Protein AF-A0A352IZ27-F1 (afdb_monomer_lite)

Organism: NCBI:txid1033846

InterPro domains:
  IPR001638 Solute-binding protein family 3/N-terminal domain of MltF [PF00497] (136-230)

Radius of gyration: 25.72 Å; chains: 1; bounding box: 55×50×76 Å

pLDDT: mean 82.54, std 14.77, range [37.09, 97.81]

Secondary structure (DSSP, 8-state):
--TT-TTSSTT----S-------SSHHHHHHHHHTTS-S-----HHHHHHHHHHTT--S--------SS---------TT-HHHHHHHHHHHHHS-HHHHHHHHHHH--S--S-SS-SS----HHHHHHHHH-TT-EEEEESEETTTEEEETTEEESHHHHHHHHHHHHHT---EEEEESSHHHHHHHHHHTS-SB-TT----HHHHTT-----------------TTSPP--SGGGGTT--

Foldseek 3Di:
DCPDDPPPPPQDDDDPDDDDDDDDDLVVQLVCCVVVVDVDDDDDPLVNQLVCVVVVPPDDDDDDDSPPDDDDPDDDDDPVCVVVVVVVVVVVVPQDPVNVVVVVCVSRVDPDPDPPDPAPCDDPVRLVVLVVCQEAEEEFEQPDPQQWHDDPNDTHHDQVVVVVVVCVRSVGDYHYYYAHHPVRNLVCCQVVVHVDYSPDDDDPVVVVRDDDDPDPDDDDDDDDDDPPDDDDPDPVVCPPPD

Structure (mmCIF, N/CA/C/O backbone):
data_AF-A0A352IZ27-F1
#
_entry.id   AF-A0A352IZ27-F1
#
loop_
_atom_site.group_PDB
_atom_site.id
_atom_site.type_symbol
_atom_site.label_atom_id
_atom_site.label_alt_id
_atom_site.label_comp_id
_atom_site.label_asym_id
_atom_site.label_entity_id
_atom_site.label_seq_id
_atom_site.pdbx_PDB_ins_code
_atom_site.Cartn_x
_atom_site.Cartn_y
_atom_site.Cartn_z
_atom_site.occupancy
_atom_site.B_iso_or_equiv
_atom_site.auth_seq_id
_atom_site.auth_comp_id
_atom_site.auth_asym_id
_atom_site.auth_atom_id
_atom_site.pdbx_PDB_model_num
ATOM 1 N N . VAL A 1 1 ? -22.611 6.119 27.632 1.00 44.97 1 VAL A N 1
ATOM 2 C CA . VAL A 1 1 ? -22.987 4.830 28.255 1.00 44.97 1 VAL A CA 1
ATOM 3 C C . VAL A 1 1 ? -24.184 4.330 27.486 1.00 44.97 1 VAL A C 1
ATOM 5 O O . VAL A 1 1 ? -25.286 4.817 27.701 1.00 44.97 1 VAL A O 1
ATOM 8 N N . ILE A 1 2 ? -23.967 3.424 26.537 1.00 37.12 2 ILE A N 1
ATOM 9 C CA . ILE A 1 2 ? -25.087 2.709 25.927 1.00 37.12 2 ILE A CA 1
ATOM 10 C C . ILE A 1 2 ? -25.453 1.626 26.937 1.00 37.12 2 ILE A C 1
ATOM 12 O O . ILE A 1 2 ? -24.653 0.726 27.189 1.00 37.12 2 ILE A O 1
ATOM 16 N N . ALA A 1 3 ? -26.594 1.775 27.604 1.00 37.09 3 ALA A N 1
ATOM 17 C CA . ALA A 1 3 ? -27.032 0.828 28.619 1.00 37.09 3 ALA A CA 1
ATOM 18 C C . ALA A 1 3 ? -27.187 -0.575 27.999 1.00 37.09 3 ALA A C 1
ATOM 20 O O . ALA A 1 3 ? -27.990 -0.752 27.085 1.00 37.09 3 ALA A O 1
ATOM 21 N N . GLY A 1 4 ? -26.432 -1.559 28.505 1.00 46.69 4 GLY A N 1
ATOM 22 C CA . GLY A 1 4 ? -26.637 -2.982 28.198 1.00 46.69 4 GLY A CA 1
ATOM 23 C C . GLY A 1 4 ? -25.529 -3.716 27.435 1.00 46.69 4 GLY A C 1
ATOM 24 O O . GLY A 1 4 ? -25.754 -4.868 27.075 1.00 46.69 4 GLY A O 1
ATOM 25 N N . ASP A 1 5 ? -24.358 -3.120 27.197 1.00 49.34 5 ASP A N 1
ATOM 26 C CA . ASP A 1 5 ? -23.230 -3.833 26.575 1.00 49.34 5 ASP A CA 1
ATOM 27 C C . ASP A 1 5 ? -22.305 -4.465 27.644 1.00 49.34 5 ASP A C 1
ATOM 29 O O . ASP A 1 5 ? -21.629 -3.737 28.379 1.00 49.34 5 ASP A O 1
ATOM 33 N N . PRO A 1 6 ? -22.261 -5.809 27.760 1.00 46.53 6 PRO A N 1
ATOM 34 C CA . PRO A 1 6 ? -21.461 -6.514 28.763 1.00 46.53 6 PRO A CA 1
ATOM 35 C C . PRO A 1 6 ? -19.943 -6.423 28.530 1.00 46.53 6 PRO A C 1
ATOM 37 O O . PRO A 1 6 ? -19.178 -6.804 29.414 1.00 46.53 6 PRO A O 1
ATOM 40 N N . ASN A 1 7 ? -19.493 -5.903 27.383 1.00 52.50 7 ASN A N 1
ATOM 41 C CA . ASN A 1 7 ? -18.076 -5.802 27.025 1.00 52.50 7 ASN A CA 1
ATOM 42 C C . ASN A 1 7 ? -17.475 -4.404 27.264 1.00 52.50 7 ASN A C 1
ATOM 44 O O . ASN A 1 7 ? -16.340 -4.155 26.870 1.00 52.50 7 ASN A O 1
ATOM 48 N N . GLN A 1 8 ? -18.193 -3.485 27.921 1.00 52.06 8 GLN A N 1
ATOM 49 C CA . GLN A 1 8 ? -17.749 -2.086 28.066 1.00 52.06 8 GLN A CA 1
ATOM 50 C C . GLN A 1 8 ? -16.525 -1.871 28.970 1.00 52.06 8 GLN A C 1
ATOM 52 O O . GLN A 1 8 ? -15.913 -0.807 28.919 1.00 52.06 8 GLN A O 1
ATOM 57 N N . TYR A 1 9 ? -16.167 -2.852 29.797 1.00 51.97 9 TYR A N 1
ATOM 58 C CA . TYR A 1 9 ? -15.190 -2.689 30.879 1.00 51.97 9 TYR A CA 1
ATOM 59 C C . TYR A 1 9 ? -14.017 -3.694 30.939 1.00 51.97 9 TYR A C 1
ATOM 61 O O . TYR A 1 9 ? -13.060 -3.381 31.642 1.00 51.97 9 TYR A O 1
ATOM 69 N N . PRO A 1 10 ? -13.990 -4.855 30.242 1.00 46.66 10 PRO A N 1
ATOM 70 C CA . PRO A 1 10 ? -12.850 -5.779 30.336 1.00 46.66 10 PRO A CA 1
ATOM 71 C C . PRO A 1 10 ? -11.574 -5.359 29.583 1.00 46.66 10 PRO A C 1
ATOM 73 O O . PRO A 1 10 ? -10.585 -6.080 29.662 1.00 46.66 10 PRO A O 1
ATOM 76 N N . MET A 1 11 ? -11.589 -4.267 28.809 1.00 44.50 11 MET A N 1
ATOM 77 C CA . MET A 1 11 ? -10.571 -4.002 27.774 1.00 44.50 11 MET A CA 1
ATOM 78 C C . MET A 1 11 ? -9.732 -2.734 27.968 1.00 44.50 11 MET A C 1
ATOM 80 O O . MET A 1 11 ? -9.006 -2.348 27.054 1.00 44.50 11 MET A O 1
ATOM 84 N N . LEU A 1 12 ? -9.820 -2.069 29.119 1.00 50.34 12 LEU A N 1
ATOM 85 C CA . LEU A 1 12 ? -9.034 -0.864 29.377 1.00 50.34 12 LEU A CA 1
ATOM 86 C C . LEU A 1 12 ? -7.876 -1.186 30.321 1.00 50.34 12 LEU A C 1
ATOM 88 O O . LEU A 1 12 ? -8.093 -1.709 31.415 1.00 50.34 12 LEU A O 1
ATOM 92 N N . ASP A 1 13 ? -6.658 -0.845 29.899 1.00 49.59 13 ASP A N 1
ATOM 93 C CA . ASP A 1 13 ? -5.528 -0.713 30.817 1.00 49.59 13 ASP A CA 1
ATOM 94 C C . ASP A 1 13 ? -5.918 0.255 31.952 1.00 49.59 13 ASP A C 1
ATOM 96 O O . ASP A 1 13 ? -6.654 1.220 31.711 1.00 49.59 13 ASP A O 1
ATOM 100 N N . PRO A 1 14 ? -5.475 0.019 33.199 1.00 54.22 14 PRO A N 1
ATOM 101 C CA . PRO A 1 14 ? -5.833 0.873 34.323 1.00 54.22 14 PRO A CA 1
ATOM 102 C C . PRO A 1 14 ? -5.281 2.287 34.112 1.00 54.22 14 PRO A C 1
ATOM 104 O O . PRO A 1 14 ? -4.079 2.527 34.205 1.00 54.22 14 PRO A O 1
ATOM 107 N N . VAL A 1 15 ? -6.181 3.226 33.831 1.00 62.09 15 VAL A N 1
ATOM 108 C CA . VAL A 1 15 ? -5.907 4.668 33.841 1.00 62.09 15 VAL A CA 1
ATOM 109 C C . VAL A 1 15 ? -5.915 5.143 35.296 1.00 62.09 15 VAL A C 1
ATOM 111 O O . VAL A 1 15 ? -6.762 4.692 36.068 1.00 62.09 15 VAL A O 1
ATOM 114 N N . GLU A 1 16 ? -4.992 6.034 35.682 1.00 63.97 16 GLU A N 1
ATOM 115 C CA . GLU A 1 16 ? -4.851 6.497 37.078 1.00 63.97 16 GLU A CA 1
ATOM 116 C C . GLU A 1 16 ? -6.156 7.084 37.646 1.00 63.97 16 GLU A C 1
ATOM 118 O O . GLU A 1 16 ? -6.473 6.857 38.813 1.00 63.97 16 GLU A O 1
ATOM 123 N N . GLU A 1 17 ? -6.945 7.773 36.814 1.00 73.81 17 GLU A N 1
ATOM 124 C CA . GLU A 1 17 ? -8.274 8.284 37.151 1.00 73.81 17 GLU A CA 1
ATOM 125 C C . GLU A 1 17 ? -9.095 8.491 35.863 1.00 73.81 17 GLU A C 1
ATOM 127 O O . GLU A 1 17 ? -8.594 9.042 34.883 1.00 73.81 17 GLU A O 1
ATOM 132 N N . PHE A 1 18 ? -10.357 8.044 35.831 1.00 79.88 18 PHE A N 1
ATOM 133 C CA . PHE A 1 18 ? -11.289 8.352 34.739 1.00 79.88 18 PHE A CA 1
ATOM 134 C C . PHE A 1 18 ? -12.698 8.602 35.288 1.00 79.88 18 PHE A C 1
ATOM 136 O O . PHE A 1 18 ? -13.155 7.901 36.190 1.00 79.88 18 PHE A O 1
ATOM 143 N N . THR A 1 19 ? -13.411 9.579 34.717 1.00 84.88 19 THR A N 1
ATOM 144 C CA . THR A 1 19 ? -14.813 9.868 35.062 1.00 84.88 19 THR A CA 1
ATOM 145 C C . THR A 1 19 ? -15.709 9.578 33.855 1.00 84.88 19 THR A C 1
ATOM 147 O O . THR A 1 19 ? -15.650 10.307 32.865 1.00 84.88 19 THR A O 1
ATOM 150 N N . PRO A 1 20 ? -16.536 8.517 33.879 1.00 86.19 20 PRO A N 1
ATOM 151 C CA . PRO A 1 20 ? -17.387 8.182 32.745 1.00 86.19 20 PRO A CA 1
ATOM 152 C C . PRO A 1 20 ? -18.547 9.175 32.604 1.00 86.19 20 PRO A C 1
ATOM 154 O O . PRO A 1 20 ? -19.343 9.345 33.526 1.00 86.19 20 PRO A O 1
ATOM 157 N N . VAL A 1 21 ? -18.699 9.760 31.411 1.00 88.12 21 VAL A N 1
ATOM 158 C CA . VAL A 1 21 ? -19.842 10.617 31.059 1.00 88.12 21 VAL A CA 1
ATOM 159 C C . VAL A 1 21 ? -20.813 9.838 30.159 1.00 88.12 21 VAL A C 1
ATOM 161 O O . VAL A 1 21 ? -20.463 9.444 29.039 1.00 88.12 21 VAL A O 1
ATOM 164 N N . PRO A 1 22 ? -22.038 9.537 30.623 1.00 87.56 22 PRO A N 1
ATOM 165 C CA . PRO A 1 22 ? -23.006 8.808 29.825 1.00 87.56 22 PRO A CA 1
ATOM 166 C C . PRO A 1 22 ? -23.610 9.690 28.731 1.00 87.56 22 PRO A C 1
ATOM 168 O O . PRO A 1 22 ? -24.306 10.649 29.019 1.00 87.56 22 PRO A O 1
ATOM 171 N N . VAL A 1 23 ? -23.396 9.295 27.477 1.00 89.69 23 VAL A N 1
ATOM 172 C CA . VAL A 1 23 ? -24.071 9.863 26.300 1.00 89.69 23 VAL A CA 1
ATOM 173 C C . VAL A 1 23 ? -24.879 8.805 25.550 1.00 89.69 23 VAL A C 1
ATOM 175 O O . VAL A 1 23 ? -24.558 7.610 25.628 1.00 89.69 23 VAL A O 1
ATOM 178 N N . SER A 1 24 ? -25.903 9.257 24.829 1.00 89.56 24 SER A N 1
ATOM 179 C CA . SER A 1 24 ? -26.886 8.443 24.103 1.00 89.56 24 SER A CA 1
ATOM 180 C C . SER A 1 24 ? -26.530 8.245 22.628 1.00 89.56 24 SER A C 1
ATOM 182 O O . SER A 1 24 ? -27.003 7.300 22.001 1.00 89.56 24 SER A O 1
ATOM 184 N N . ASN A 1 25 ? -25.735 9.147 22.046 1.00 89.00 25 ASN A N 1
ATOM 185 C CA . ASN A 1 25 ? -25.337 9.114 20.638 1.00 89.00 25 ASN A CA 1
ATOM 186 C C . ASN A 1 25 ? -24.054 9.933 20.390 1.00 89.00 25 ASN A C 1
ATOM 188 O O . ASN A 1 25 ? -23.564 10.633 21.277 1.00 89.00 25 ASN A O 1
ATOM 192 N N . VAL A 1 26 ? -23.518 9.852 19.167 1.00 91.19 26 VAL A N 1
ATOM 193 C CA . VAL A 1 26 ? -22.286 10.555 18.762 1.00 91.19 26 VAL A CA 1
ATOM 194 C C . VAL A 1 26 ? -22.445 12.077 18.807 1.00 91.19 26 VAL A C 1
ATOM 196 O O . VAL A 1 26 ? -21.506 12.766 19.189 1.00 91.19 26 VAL A O 1
ATOM 199 N N . SER A 1 27 ? -23.624 12.613 18.479 1.00 92.06 27 SER A N 1
ATOM 200 C CA . SER A 1 27 ? -23.874 14.061 18.510 1.00 92.06 27 SER A CA 1
ATOM 201 C C . SER A 1 27 ? -23.730 14.636 19.917 1.00 92.06 27 SER A C 1
ATOM 203 O O . SER A 1 27 ? -23.053 15.644 20.119 1.00 92.06 27 SER A O 1
ATOM 205 N N . GLU A 1 28 ? -24.297 13.944 20.903 1.00 94.00 28 GLU A N 1
ATOM 206 C CA . GLU A 1 28 ? -24.173 14.293 22.314 1.00 94.00 28 GLU A CA 1
ATOM 207 C C . GLU A 1 28 ? -22.724 14.159 22.798 1.00 94.00 28 GLU A C 1
ATOM 209 O O . GLU A 1 28 ? -22.219 15.072 23.446 1.00 94.00 28 GLU A O 1
ATOM 214 N N . ALA A 1 29 ? -22.025 13.081 22.417 1.00 93.81 29 ALA A N 1
ATOM 215 C CA . ALA A 1 29 ? -20.604 12.896 22.724 1.00 93.81 29 ALA A CA 1
ATOM 216 C C . ALA A 1 29 ? -19.754 14.067 22.211 1.00 93.81 29 ALA A C 1
ATOM 218 O O . ALA A 1 29 ? -18.984 14.661 22.960 1.00 93.81 29 ALA A O 1
ATOM 219 N N . VAL A 1 30 ? -19.948 14.446 20.948 1.00 93.06 30 VAL A N 1
ATOM 220 C CA . VAL A 1 30 ? -19.272 15.583 20.317 1.00 93.06 30 VAL A CA 1
ATOM 221 C C . VAL A 1 30 ? -19.593 16.891 21.045 1.00 93.06 30 VAL A C 1
ATOM 223 O O . VAL A 1 30 ? -18.685 17.674 21.317 1.00 93.06 30 VAL A O 1
ATOM 226 N N . GLY A 1 31 ? -20.855 17.119 21.418 1.00 92.75 31 GLY A N 1
ATOM 227 C CA . GLY A 1 31 ? -21.258 18.297 22.191 1.00 92.75 31 GLY A CA 1
ATOM 228 C C . GLY A 1 31 ? -20.578 18.391 23.563 1.00 92.75 31 GLY A C 1
ATOM 229 O O . GLY A 1 31 ? -20.165 19.478 23.969 1.00 92.75 31 GLY A O 1
ATOM 230 N N . GLN A 1 32 ? -20.406 17.262 24.256 1.00 94.06 32 GLN A N 1
ATOM 231 C CA . GLN A 1 32 ? -19.694 17.191 25.538 1.00 94.06 32 GLN A CA 1
ATOM 232 C C . GLN A 1 32 ? -18.215 17.590 25.395 1.00 94.06 32 GLN A C 1
ATOM 234 O O . GLN A 1 32 ? -17.719 18.376 26.201 1.00 94.06 32 GLN A O 1
ATOM 239 N N . ILE A 1 33 ? -17.537 17.144 24.328 1.00 92.94 33 ILE A N 1
ATOM 240 C CA . ILE A 1 33 ? -16.149 17.549 24.038 1.00 92.94 33 ILE A CA 1
ATOM 241 C C . ILE A 1 33 ? -16.061 19.043 23.717 1.00 92.94 33 ILE A C 1
ATOM 243 O O . ILE A 1 33 ? -15.280 19.772 24.323 1.00 92.94 33 ILE A O 1
ATOM 247 N N . LEU A 1 34 ? -16.888 19.528 22.786 1.00 92.44 34 LEU A N 1
ATOM 248 C CA . LEU A 1 34 ? -16.824 20.922 22.326 1.00 92.44 34 LEU A CA 1
ATOM 249 C C . LEU A 1 34 ? -17.178 21.938 23.420 1.00 92.44 34 LEU A C 1
ATOM 251 O O . LEU A 1 34 ? -16.735 23.083 23.363 1.00 92.44 34 LEU A O 1
ATOM 255 N N . SER A 1 35 ? -17.980 21.532 24.407 1.00 92.88 35 SER A N 1
ATOM 256 C CA . SER A 1 35 ? -18.330 22.358 25.569 1.00 92.88 35 SER A CA 1
ATOM 257 C C . SER A 1 35 ? -17.330 22.256 26.727 1.00 92.88 35 SER A C 1
ATOM 259 O O . SER A 1 35 ? -17.501 22.957 27.725 1.00 92.88 35 SER A O 1
ATOM 261 N N . GLY A 1 36 ? -16.296 21.415 26.607 1.00 92.19 36 GLY A N 1
ATOM 262 C CA . GLY A 1 36 ? -15.295 21.188 27.652 1.00 92.19 36 GLY A CA 1
ATOM 263 C C . GLY A 1 36 ? -15.817 20.402 28.857 1.00 92.19 36 GLY A C 1
ATOM 264 O O . GLY A 1 36 ? -15.237 20.485 29.935 1.00 92.19 36 GLY A O 1
ATOM 265 N N . GLN A 1 37 ? -16.928 19.677 28.702 1.00 92.12 37 GLN A N 1
ATOM 266 C CA . GLN A 1 37 ? -17.505 18.824 29.749 1.00 92.12 37 GLN A CA 1
ATOM 267 C C . GLN A 1 37 ? -16.904 17.409 29.753 1.00 92.12 37 GLN A C 1
ATOM 269 O O . GLN A 1 37 ? -17.055 16.685 30.736 1.00 92.12 37 GLN A O 1
ATOM 274 N N . ALA A 1 38 ? -16.219 17.020 28.675 1.00 91.94 38 ALA A N 1
ATOM 275 C CA . ALA A 1 38 ? -15.467 15.776 28.571 1.00 91.94 38 ALA A CA 1
ATOM 276 C C . ALA A 1 38 ? -14.186 15.975 27.745 1.00 91.94 38 ALA A C 1
ATOM 278 O O . ALA A 1 38 ? -14.152 16.806 26.838 1.00 91.94 38 ALA A O 1
ATOM 279 N N . ASP A 1 39 ? -13.155 15.177 28.033 1.00 88.62 39 ASP A N 1
ATOM 280 C CA . ASP A 1 39 ? -11.850 15.262 27.359 1.00 88.62 39 ASP A CA 1
ATOM 281 C C . ASP A 1 39 ? -11.752 14.361 26.117 1.00 88.62 39 ASP A C 1
ATOM 283 O O . ASP A 1 39 ? -11.074 14.691 25.145 1.00 88.62 39 ASP A O 1
ATOM 287 N N . ALA A 1 40 ? -12.431 13.210 26.135 1.00 89.12 40 ALA A N 1
ATOM 288 C CA . ALA A 1 40 ? -12.438 12.236 25.045 1.00 89.12 40 ALA A CA 1
ATOM 289 C C . ALA A 1 40 ? -13.711 11.375 25.059 1.00 89.12 40 ALA A C 1
ATOM 291 O O . ALA A 1 40 ? -14.409 11.275 26.069 1.00 89.12 40 ALA A O 1
ATOM 292 N N . PHE A 1 41 ? -13.998 10.713 23.936 1.00 87.81 41 PHE A N 1
ATOM 293 C CA . PHE A 1 41 ? -15.025 9.675 23.857 1.00 87.81 41 PHE A CA 1
ATOM 294 C C . PHE A 1 41 ? -14.545 8.492 23.011 1.00 87.81 41 PHE A C 1
ATOM 296 O O . PHE A 1 41 ? -13.694 8.641 22.136 1.00 87.81 41 PHE A O 1
ATOM 303 N N . LEU A 1 42 ? -15.110 7.313 23.278 1.00 85.88 42 LEU A N 1
ATOM 304 C CA . LEU A 1 42 ? -14.817 6.070 22.564 1.00 85.88 42 LEU A CA 1
ATOM 305 C C . LEU A 1 42 ? -15.978 5.728 21.631 1.00 85.88 42 LEU A C 1
ATOM 307 O O . LEU A 1 42 ? -17.128 5.671 22.068 1.00 85.88 42 LEU A O 1
ATOM 311 N N . ALA A 1 43 ? -15.684 5.497 20.354 1.00 81.81 43 ALA A N 1
ATOM 312 C CA . ALA A 1 43 ? -16.677 5.107 19.360 1.00 81.81 43 ALA A CA 1
ATOM 313 C C . ALA A 1 43 ? -16.013 4.482 18.118 1.00 81.81 43 ALA A C 1
ATOM 315 O O . ALA A 1 43 ? -14.827 4.718 17.874 1.00 81.81 43 ALA A O 1
ATOM 316 N N . PRO A 1 44 ? -16.765 3.722 17.298 1.00 81.00 44 PRO A N 1
ATOM 317 C CA . PRO A 1 44 ? -16.258 3.212 16.031 1.00 81.00 44 PRO A CA 1
ATOM 318 C C . PRO A 1 44 ? -15.849 4.357 15.103 1.00 81.00 44 PRO A C 1
ATOM 320 O O . PRO A 1 44 ? -16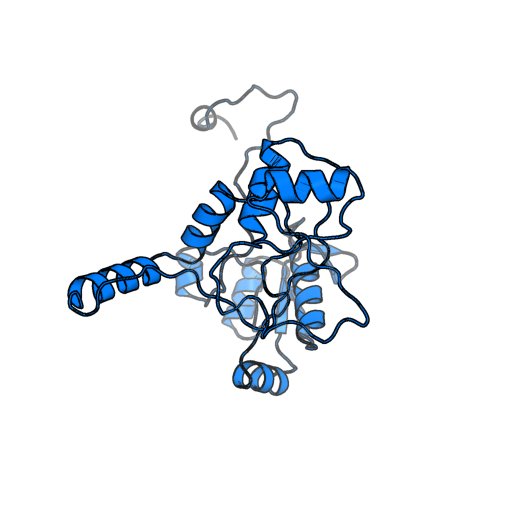.671 5.197 14.730 1.00 81.00 44 PRO A O 1
ATOM 323 N N . VAL A 1 45 ? -14.585 4.357 14.688 1.00 79.38 45 VAL A N 1
ATOM 324 C CA . VAL A 1 45 ? -13.996 5.417 13.860 1.00 79.38 45 VAL A CA 1
ATOM 325 C C . VAL A 1 45 ? -14.788 5.718 12.578 1.00 79.38 45 VAL A C 1
ATOM 327 O O . VAL A 1 45 ? -15.025 6.900 12.333 1.00 79.38 45 VAL A O 1
ATOM 330 N N . PRO A 1 46 ? -15.286 4.721 11.809 1.00 79.31 46 PRO A N 1
ATOM 331 C CA . PRO A 1 46 ? -16.124 4.980 10.634 1.00 79.31 46 PRO A CA 1
ATOM 332 C C . PRO A 1 46 ? -17.377 5.817 10.929 1.00 79.31 46 PRO A C 1
ATOM 334 O O . PRO A 1 46 ? -17.738 6.693 10.149 1.00 79.31 46 PRO A O 1
ATOM 337 N N . VAL A 1 47 ? -18.027 5.563 12.070 1.00 84.56 47 VAL A N 1
ATOM 338 C CA . VAL A 1 47 ? -19.260 6.257 12.474 1.00 84.56 47 VAL A CA 1
ATOM 339 C C . VAL A 1 47 ? -18.948 7.695 12.881 1.00 84.56 47 VAL A C 1
ATOM 341 O O . VAL A 1 47 ? -19.672 8.620 12.520 1.00 84.56 47 VAL A O 1
ATOM 344 N N . VAL A 1 48 ? -17.853 7.896 13.618 1.00 85.62 48 VAL A N 1
ATOM 345 C CA . VAL A 1 48 ? -17.433 9.232 14.055 1.00 85.62 48 VAL A CA 1
ATOM 346 C C . VAL A 1 48 ? -17.014 10.088 12.869 1.00 85.62 48 VAL A C 1
ATOM 348 O O . VAL A 1 48 ? -17.433 11.238 12.787 1.00 85.62 48 VAL A O 1
ATOM 351 N N . SER A 1 49 ? -16.229 9.550 11.935 1.00 80.81 49 SER A N 1
ATOM 352 C CA . SER A 1 49 ? -15.781 10.329 10.779 1.00 80.81 49 SER A CA 1
ATOM 353 C C . SER A 1 49 ? -16.918 10.769 9.879 1.00 80.81 49 SER A C 1
ATOM 355 O O . SER A 1 49 ? -16.933 11.922 9.459 1.00 80.81 49 SER A O 1
ATOM 357 N N . ASP A 1 50 ? -17.873 9.873 9.618 1.00 83.31 50 ASP A N 1
ATOM 358 C CA . ASP A 1 50 ? -19.057 10.203 8.827 1.00 83.31 50 ASP A CA 1
ATOM 359 C C . ASP A 1 50 ? -19.860 11.328 9.495 1.00 83.31 50 ASP A C 1
ATOM 361 O O . ASP A 1 50 ? -20.209 12.320 8.851 1.00 83.31 50 ASP A O 1
ATOM 365 N N . TYR A 1 51 ? -20.059 11.235 10.815 1.00 87.75 51 TYR A N 1
ATOM 366 C CA . TYR A 1 51 ? -20.749 12.266 11.583 1.00 87.75 51 TYR A CA 1
ATOM 367 C C . TYR A 1 51 ? -20.013 13.614 11.555 1.00 87.75 51 TYR A C 1
ATOM 369 O O . TYR A 1 51 ? -20.628 14.637 11.252 1.00 87.75 51 TYR A O 1
ATOM 377 N N . LEU A 1 52 ? -18.709 13.637 11.859 1.00 86.19 52 LEU A N 1
ATOM 378 C CA . LEU A 1 52 ? -17.924 14.877 11.901 1.00 86.19 52 LEU A CA 1
ATOM 379 C C . LEU A 1 52 ? -17.905 15.572 10.534 1.00 86.19 52 LEU A C 1
ATOM 381 O O . LEU A 1 52 ? -18.073 16.791 10.468 1.00 86.19 52 LEU A O 1
ATOM 385 N N . GLN A 1 53 ? -17.767 14.801 9.451 1.00 83.00 53 GLN A N 1
ATOM 386 C CA . GLN A 1 53 ? -17.790 15.319 8.085 1.00 83.00 53 GLN A CA 1
ATOM 387 C C . GLN A 1 53 ? -19.175 15.864 7.712 1.00 83.00 53 GLN A C 1
ATOM 389 O O . GLN A 1 53 ? -19.285 17.001 7.251 1.00 83.00 53 GLN A O 1
ATOM 394 N N . SER A 1 54 ? -20.236 15.088 7.949 1.00 84.81 54 SER A N 1
ATOM 395 C CA . SER A 1 54 ? -21.613 15.472 7.608 1.00 84.81 54 SER A CA 1
ATOM 396 C C . SER A 1 54 ? -22.104 16.686 8.400 1.00 84.81 54 SER A C 1
ATOM 398 O O . SER A 1 54 ? -22.826 17.526 7.866 1.00 84.81 54 SER A O 1
ATOM 400 N N . ALA A 1 55 ? -21.694 16.807 9.665 1.00 87.75 55 ALA A N 1
ATOM 401 C CA . ALA A 1 55 ? -22.048 17.925 10.536 1.00 87.75 55 ALA A CA 1
ATOM 402 C C . ALA A 1 55 ? -21.064 19.110 10.453 1.00 87.75 55 ALA A C 1
ATOM 404 O O . ALA A 1 55 ? -21.249 20.093 11.169 1.00 87.75 55 ALA A O 1
ATOM 405 N N . MET A 1 56 ? -20.029 19.035 9.599 1.00 87.00 56 MET A N 1
ATOM 406 C CA . MET A 1 56 ? -18.966 20.047 9.459 1.00 87.00 56 MET A CA 1
ATOM 407 C C . MET A 1 56 ? -18.319 20.437 10.799 1.00 87.00 56 MET A C 1
ATOM 409 O O . MET A 1 56 ? -17.975 21.599 11.041 1.00 87.00 56 MET A O 1
ATOM 413 N N . VAL A 1 57 ? -18.174 19.462 11.695 1.00 86.12 57 VAL A N 1
ATOM 414 C CA . VAL A 1 57 ? -17.614 19.681 13.026 1.00 86.12 57 VAL A CA 1
ATOM 415 C C . VAL A 1 57 ? -16.100 19.780 12.917 1.00 86.12 57 VAL A C 1
ATOM 417 O O . VAL A 1 57 ? -15.429 18.850 12.479 1.00 86.12 57 VAL A O 1
ATOM 420 N N . ASN A 1 58 ? -15.564 20.906 13.376 1.00 82.00 58 ASN A N 1
ATOM 421 C CA . ASN A 1 58 ? -14.132 21.136 13.517 1.00 82.00 58 ASN A CA 1
ATOM 422 C C . ASN A 1 58 ? -13.761 21.151 15.008 1.00 82.00 58 ASN A C 1
ATOM 424 O O . ASN A 1 58 ? -14.591 21.498 15.846 1.00 82.00 58 ASN A O 1
ATOM 428 N N . GLY A 1 59 ? -12.513 20.811 15.342 1.00 79.62 59 GLY A N 1
ATOM 429 C CA . GLY A 1 59 ? -12.009 20.865 16.724 1.00 79.62 59 GLY A CA 1
ATOM 430 C C . GLY A 1 59 ? -12.044 19.541 17.493 1.00 79.62 59 GLY A C 1
ATOM 431 O O . GLY A 1 59 ? -11.710 19.526 18.672 1.00 79.62 59 GLY A O 1
ATOM 432 N N . ILE A 1 60 ? -12.393 18.432 16.834 1.00 84.94 60 ILE A N 1
ATOM 433 C CA . ILE A 1 60 ? -12.253 17.074 17.376 1.00 84.94 60 ILE A CA 1
ATOM 434 C C . ILE A 1 60 ? -11.281 16.301 16.489 1.00 84.94 60 ILE A C 1
ATOM 436 O O . ILE A 1 60 ? -11.465 16.239 15.275 1.00 84.94 60 ILE A O 1
ATOM 440 N N . GLY A 1 61 ? -10.242 15.733 17.101 1.00 77.50 61 GLY A N 1
ATOM 441 C CA . GLY A 1 61 ? -9.239 14.912 16.427 1.00 77.50 61 GLY A CA 1
ATOM 442 C C . GLY A 1 61 ? -9.334 13.444 16.834 1.00 77.50 61 GLY A C 1
ATOM 443 O O . GLY A 1 61 ? -9.756 13.123 17.944 1.00 77.50 61 GLY A O 1
ATOM 444 N N . LEU A 1 62 ? -8.908 12.552 15.940 1.00 77.56 62 LEU A N 1
ATOM 445 C CA . LEU A 1 62 ? -8.669 11.149 16.273 1.00 77.56 62 LEU A CA 1
ATOM 446 C C . LEU A 1 62 ? -7.298 11.026 16.954 1.00 77.56 62 LEU A C 1
ATOM 448 O O . LEU A 1 62 ? -6.303 11.474 16.389 1.00 77.56 62 LEU A O 1
ATOM 452 N N . SER A 1 63 ? -7.253 10.436 18.153 1.00 73.62 63 SER A N 1
ATOM 453 C CA . SER A 1 63 ? -6.023 10.340 18.958 1.00 73.62 63 SER A CA 1
ATOM 454 C C . SER A 1 63 ? -5.439 8.922 19.012 1.00 73.62 63 SER A C 1
ATOM 456 O O . SER A 1 63 ? -4.245 8.745 18.791 1.00 73.62 63 SER A O 1
ATOM 458 N N . VAL A 1 64 ? -6.265 7.898 19.272 1.00 65.12 64 VAL A N 1
ATOM 459 C CA . VAL A 1 64 ? -5.809 6.508 19.478 1.00 65.12 64 VAL A CA 1
ATOM 460 C C . VAL A 1 64 ? -6.836 5.511 18.931 1.00 65.12 64 VAL A C 1
ATOM 462 O O . VAL A 1 64 ? -8.040 5.710 19.097 1.00 65.12 64 VAL A O 1
ATOM 465 N N . LEU A 1 65 ? -6.355 4.426 18.315 1.00 65.50 65 LEU A N 1
ATOM 466 C CA . LEU A 1 65 ? -7.137 3.224 18.009 1.00 65.50 65 LEU A CA 1
ATOM 467 C C . LEU A 1 65 ? -6.898 2.181 19.113 1.00 65.50 65 LEU A C 1
ATOM 469 O O . LEU A 1 65 ? -5.755 1.829 19.398 1.00 65.50 65 LEU A O 1
ATOM 473 N N . LEU A 1 66 ? -7.966 1.718 19.769 1.00 65.56 66 LEU A N 1
ATOM 474 C CA . LEU A 1 66 ? -7.894 0.675 20.799 1.00 65.56 66 LEU A CA 1
ATOM 475 C C . LEU A 1 66 ? -7.898 -0.707 20.121 1.00 65.56 66 LEU A C 1
ATOM 477 O O . LEU A 1 66 ? -8.959 -1.273 19.875 1.00 65.56 66 LEU A O 1
ATOM 481 N N . ASP A 1 67 ? -6.718 -1.241 19.807 1.00 55.44 67 ASP A N 1
ATOM 482 C CA . ASP A 1 67 ? -6.558 -2.431 18.948 1.00 55.44 67 ASP A CA 1
ATOM 483 C C . ASP A 1 67 ? -6.430 -3.778 19.689 1.00 55.44 67 ASP A C 1
ATOM 485 O O . ASP A 1 67 ? -6.191 -4.813 19.065 1.00 55.44 67 ASP A O 1
ATOM 489 N N . ASN A 1 68 ? -6.621 -3.833 21.009 1.00 54.78 68 ASN A N 1
ATOM 490 C CA . ASN A 1 68 ? -6.274 -5.047 21.762 1.00 54.78 68 ASN A CA 1
ATOM 491 C C . ASN A 1 68 ? -7.235 -6.238 21.564 1.00 54.78 68 ASN A C 1
ATOM 493 O O . ASN A 1 68 ? -6.921 -7.346 21.999 1.00 54.78 68 ASN A O 1
ATOM 497 N N . SER A 1 69 ? -8.379 -6.068 20.888 1.00 57.91 69 SER A N 1
ATOM 498 C CA . SER A 1 69 ? -9.187 -7.174 20.344 1.00 57.91 69 SER A CA 1
ATOM 499 C C . SER A 1 69 ? -10.107 -6.668 19.229 1.00 57.91 69 SER A C 1
ATOM 501 O O . SER A 1 69 ? -11.038 -5.915 19.519 1.00 57.91 69 SER A O 1
ATOM 503 N N . PRO A 1 70 ? -9.900 -7.065 17.961 1.00 59.00 70 PRO A N 1
ATOM 504 C CA . PRO A 1 70 ? -10.838 -6.719 16.904 1.00 59.00 70 PRO A CA 1
ATOM 505 C C . PRO A 1 70 ? -12.194 -7.368 17.198 1.00 59.00 70 PRO A C 1
ATOM 507 O O . PRO A 1 70 ? -12.290 -8.580 17.388 1.00 59.00 70 PRO A O 1
ATOM 510 N N . VAL A 1 71 ? -13.246 -6.552 17.246 1.00 60.75 71 VAL A N 1
ATOM 511 C CA . VAL A 1 71 ? -14.627 -7.040 17.258 1.00 60.75 71 VAL A CA 1
ATOM 512 C C . VAL A 1 71 ? -15.090 -7.107 15.812 1.00 60.75 71 VAL A C 1
ATOM 514 O O . VAL A 1 71 ? -15.276 -6.074 15.165 1.00 60.75 71 VAL A O 1
ATOM 517 N N . ASP A 1 72 ? -15.269 -8.320 15.296 1.00 69.25 72 ASP A N 1
ATOM 518 C CA . ASP A 1 72 ? -15.770 -8.506 13.940 1.00 69.25 72 ASP A CA 1
ATOM 519 C C . ASP A 1 72 ? -17.234 -8.060 13.846 1.00 69.25 72 ASP A C 1
ATOM 521 O O . ASP A 1 72 ? -18.110 -8.525 14.583 1.00 69.25 72 ASP A O 1
ATOM 525 N N . VAL A 1 73 ? -17.520 -7.176 12.889 1.00 76.56 73 VAL A N 1
ATOM 526 C CA . VAL A 1 73 ? -18.897 -6.873 12.495 1.00 76.56 73 VAL A CA 1
ATOM 527 C C . VAL A 1 73 ? -19.369 -7.990 11.573 1.00 76.56 73 VAL A C 1
ATOM 529 O O . VAL A 1 73 ? -18.964 -8.071 10.414 1.00 76.56 73 VAL A O 1
ATOM 532 N N . VAL A 1 74 ? -20.229 -8.860 12.099 1.00 84.25 74 VAL A N 1
ATOM 533 C CA . VAL A 1 74 ? -20.709 -10.059 11.400 1.00 84.25 74 VAL A CA 1
ATOM 534 C C . VAL A 1 74 ? -22.211 -10.016 11.147 1.00 84.25 74 VAL A C 1
ATOM 536 O O . VAL A 1 74 ? -22.979 -9.398 11.886 1.00 84.25 74 VAL A O 1
ATOM 539 N N . LEU A 1 75 ? -22.649 -10.734 10.113 1.00 88.94 75 LEU A N 1
ATOM 540 C CA . LEU A 1 75 ? -24.064 -11.035 9.925 1.00 88.94 75 LEU A CA 1
ATOM 541 C C . LEU A 1 75 ? -24.476 -12.144 10.895 1.00 88.94 75 LEU A C 1
ATOM 543 O O . LEU A 1 75 ? -23.897 -13.230 10.899 1.00 88.94 75 LEU A O 1
ATOM 547 N N . ARG A 1 76 ? -25.506 -11.881 11.700 1.00 91.50 76 ARG A N 1
ATOM 548 C CA . ARG A 1 76 ? -26.091 -12.877 12.600 1.00 91.50 76 ARG A CA 1
ATOM 549 C C . ARG A 1 76 ? -27.192 -13.655 11.886 1.00 91.50 76 ARG A C 1
ATOM 551 O O . ARG A 1 76 ? -28.062 -13.069 11.247 1.00 91.50 76 ARG A O 1
ATOM 558 N N . VAL A 1 77 ? -27.169 -14.972 12.054 1.00 93.88 77 VAL A N 1
ATOM 559 C CA . VAL A 1 77 ? -28.182 -15.901 11.545 1.00 93.88 77 VAL A CA 1
ATOM 560 C C . VAL A 1 77 ? -28.678 -16.763 12.705 1.00 93.88 77 VAL A C 1
ATOM 562 O O . VAL A 1 77 ? -27.901 -17.084 13.605 1.00 93.88 77 VAL A O 1
ATOM 565 N N . ASP A 1 78 ? -29.967 -17.107 12.706 1.00 95.50 78 ASP A N 1
ATOM 566 C CA . ASP A 1 78 ? -30.528 -18.049 13.678 1.00 95.50 78 ASP A CA 1
ATOM 567 C C . ASP A 1 78 ? -29.925 -19.448 13.496 1.00 95.50 78 ASP A C 1
ATOM 569 O O . ASP A 1 78 ? -29.615 -19.877 12.382 1.00 95.50 78 ASP A O 1
ATOM 573 N N . THR A 1 79 ? -29.757 -20.172 14.602 1.00 92.25 79 THR A N 1
ATOM 574 C CA . THR A 1 79 ? -29.034 -21.455 14.643 1.00 92.25 79 THR A CA 1
ATOM 575 C C . THR A 1 79 ? -29.701 -22.584 13.855 1.00 92.25 79 THR A C 1
ATOM 577 O O . THR A 1 79 ? -29.085 -23.619 13.652 1.00 92.25 79 THR A O 1
ATOM 580 N N . ASP A 1 80 ? -30.957 -22.424 13.439 1.00 96.00 80 ASP A N 1
ATOM 581 C CA . ASP A 1 80 ? -31.713 -23.388 12.632 1.00 96.00 80 ASP A CA 1
ATOM 582 C C . ASP A 1 80 ? -31.619 -23.117 11.116 1.00 96.00 80 ASP A C 1
ATOM 584 O O . ASP A 1 80 ? -32.188 -23.858 10.311 1.00 96.00 80 ASP A O 1
ATOM 588 N N . ARG A 1 81 ? -30.893 -22.070 10.695 1.00 96.94 81 ARG A N 1
ATOM 589 C CA . ARG A 1 81 ? -30.783 -21.636 9.291 1.00 96.94 81 ARG A CA 1
ATOM 590 C C . ARG A 1 81 ? -29.385 -21.843 8.707 1.00 96.94 81 ARG A C 1
ATOM 592 O O . ARG A 1 81 ? -28.810 -20.931 8.105 1.00 96.94 81 ARG A O 1
ATOM 599 N N . ASP A 1 82 ? -28.874 -23.068 8.795 1.00 95.81 82 ASP A N 1
ATOM 600 C CA . ASP A 1 82 ? -27.530 -23.436 8.318 1.00 95.81 82 ASP A CA 1
ATOM 601 C C . ASP A 1 82 ? -27.269 -23.053 6.858 1.00 95.81 82 ASP A C 1
ATOM 603 O O . ASP A 1 82 ? -26.199 -22.543 6.519 1.00 95.81 82 ASP A O 1
ATOM 607 N N . LEU A 1 83 ? -28.253 -23.257 5.976 1.00 96.50 83 LEU A N 1
ATOM 608 C CA . LEU A 1 83 ? -28.100 -22.913 4.563 1.00 96.50 83 LEU A CA 1
ATOM 609 C C . LEU A 1 83 ? -27.888 -21.405 4.370 1.00 96.50 83 LEU A C 1
ATOM 611 O O . LEU A 1 83 ? -27.052 -21.003 3.563 1.00 96.50 83 LEU A O 1
ATOM 615 N N . LEU A 1 84 ? -28.606 -20.568 5.124 1.00 96.94 84 LEU A N 1
ATOM 616 C CA . LEU A 1 84 ? -28.471 -19.114 5.044 1.00 96.94 84 LEU A CA 1
ATOM 617 C C . LEU A 1 84 ? -27.106 -18.662 5.569 1.00 96.94 84 LEU A C 1
ATOM 619 O O . LEU A 1 84 ? -26.445 -17.859 4.915 1.00 96.94 84 LEU A O 1
ATOM 623 N N . TYR A 1 85 ? -26.657 -19.226 6.694 1.00 94.88 85 TYR A N 1
ATOM 624 C CA . TYR A 1 85 ? -25.313 -18.989 7.224 1.00 94.88 85 TYR A CA 1
ATOM 625 C C . TYR A 1 85 ? -24.233 -19.312 6.179 1.00 94.88 85 TYR A C 1
ATOM 627 O O . TYR A 1 85 ? -23.352 -18.493 5.911 1.00 94.88 85 TYR A O 1
ATOM 635 N N . GLN A 1 86 ? -24.331 -20.474 5.524 1.00 94.12 86 GLN A N 1
ATOM 636 C CA . GLN A 1 86 ? -23.371 -20.881 4.497 1.00 94.12 86 GLN A CA 1
ATOM 637 C C . GLN A 1 86 ? -23.393 -19.964 3.270 1.00 94.12 86 GLN A C 1
ATOM 639 O O . GLN A 1 86 ? -22.333 -19.617 2.751 1.00 94.12 86 GLN A O 1
ATOM 644 N N . VAL A 1 87 ? -24.579 -19.577 2.791 1.00 96.75 87 VAL A N 1
ATOM 645 C CA . VAL A 1 87 ? -24.714 -18.696 1.622 1.00 96.75 87 VAL A CA 1
ATOM 646 C C . VAL A 1 87 ? -24.156 -17.306 1.917 1.00 96.75 87 VAL A C 1
ATOM 648 O O . VAL A 1 87 ? -23.393 -16.792 1.103 1.00 96.75 87 VAL A O 1
ATOM 651 N N . LEU A 1 88 ? -24.466 -16.722 3.079 1.00 94.75 88 LEU A N 1
ATOM 652 C CA . LEU A 1 88 ? -23.955 -15.403 3.461 1.00 94.75 88 LEU A CA 1
ATOM 653 C C . LEU A 1 88 ? -22.430 -15.403 3.596 1.00 94.75 88 LEU A C 1
ATOM 655 O O . LEU A 1 88 ? -21.776 -14.524 3.043 1.00 94.75 88 LEU A O 1
ATOM 659 N N . ASN A 1 89 ? -21.850 -16.417 4.240 1.00 91.25 89 ASN A N 1
ATOM 660 C CA . ASN A 1 89 ? -20.394 -16.511 4.355 1.00 91.25 89 ASN A CA 1
ATOM 661 C C . ASN A 1 89 ? -19.711 -16.722 3.002 1.00 91.25 89 ASN A C 1
ATOM 663 O O . ASN A 1 89 ? -18.687 -16.099 2.739 1.00 91.25 89 ASN A O 1
ATOM 667 N N . LYS A 1 90 ? -20.281 -17.550 2.114 1.00 92.69 90 LYS A N 1
ATOM 668 C CA . LYS A 1 90 ? -19.760 -17.705 0.746 1.00 92.69 90 LYS A CA 1
ATOM 669 C C . LYS A 1 90 ? -19.855 -16.408 -0.051 1.00 92.69 90 LYS A C 1
ATOM 671 O O . LYS A 1 90 ? -18.928 -16.103 -0.791 1.00 92.69 90 LYS A O 1
ATOM 676 N N . ALA A 1 91 ? -20.945 -15.656 0.102 1.00 92.81 91 ALA A N 1
ATOM 677 C CA . ALA A 1 91 ? -21.116 -14.369 -0.558 1.00 92.81 91 ALA A CA 1
ATOM 678 C C . ALA A 1 91 ? -20.068 -13.360 -0.075 1.00 92.81 91 ALA A C 1
ATOM 680 O O . ALA A 1 91 ? -19.389 -12.773 -0.907 1.00 92.81 91 ALA A O 1
ATOM 681 N N . ILE A 1 92 ? -19.873 -13.225 1.242 1.00 88.38 92 ILE A N 1
ATOM 682 C CA . ILE A 1 92 ? -18.846 -12.342 1.817 1.00 88.38 92 ILE A CA 1
ATOM 683 C C . ILE A 1 92 ? -17.446 -12.767 1.356 1.00 88.38 92 ILE A C 1
ATOM 685 O O . ILE A 1 92 ? -16.678 -11.930 0.900 1.00 88.38 92 ILE A O 1
ATOM 689 N N . ALA A 1 93 ? -17.128 -14.064 1.400 1.00 86.62 93 ALA A N 1
ATOM 690 C CA . ALA A 1 93 ? -15.828 -14.581 0.967 1.00 86.62 93 ALA A CA 1
ATOM 691 C C . ALA A 1 93 ? -15.569 -14.419 -0.544 1.00 86.62 93 ALA A C 1
ATOM 693 O O . ALA A 1 93 ? -14.416 -14.438 -0.972 1.00 86.62 93 ALA A O 1
ATOM 694 N N . ALA A 1 94 ? -16.623 -14.279 -1.353 1.00 90.38 94 ALA A N 1
ATOM 695 C CA . ALA A 1 94 ? -16.513 -14.025 -2.786 1.00 90.38 94 ALA A CA 1
ATOM 696 C C . ALA A 1 94 ? -16.247 -12.545 -3.117 1.00 90.38 94 ALA A C 1
ATOM 698 O O . ALA A 1 94 ? -15.813 -12.259 -4.234 1.00 90.38 94 ALA A O 1
ATOM 699 N N . ILE A 1 95 ? -16.472 -11.618 -2.174 1.00 84.19 95 ILE A N 1
ATOM 700 C CA . ILE A 1 95 ? -16.162 -10.197 -2.361 1.00 84.19 95 ILE A CA 1
ATOM 701 C C . ILE A 1 95 ? -14.642 -10.049 -2.417 1.00 84.19 95 ILE A C 1
ATOM 703 O O . ILE A 1 95 ? -13.913 -10.303 -1.456 1.00 84.19 95 ILE A O 1
ATOM 707 N N . GLY A 1 96 ? -14.139 -9.628 -3.575 1.00 82.19 96 GLY A N 1
ATOM 708 C CA . GLY A 1 96 ? -12.708 -9.439 -3.768 1.00 82.19 96 GLY A CA 1
ATOM 709 C C . GLY A 1 96 ? -12.166 -8.304 -2.898 1.00 82.19 96 GLY A C 1
ATOM 710 O O . GLY A 1 96 ? -12.862 -7.345 -2.576 1.00 82.19 96 GLY A O 1
ATOM 711 N N . HIS A 1 97 ? -10.872 -8.337 -2.584 1.00 73.88 97 HIS A N 1
ATOM 712 C CA . HIS A 1 97 ? -10.234 -7.273 -1.798 1.00 73.88 97 HIS A CA 1
ATOM 713 C C . HIS A 1 97 ? -10.388 -5.876 -2.440 1.00 73.88 97 HIS A C 1
ATOM 715 O O . HIS A 1 97 ? -10.537 -4.877 -1.741 1.00 73.88 97 HIS A O 1
ATOM 721 N N . ASN A 1 98 ? -10.392 -5.802 -3.778 1.00 72.25 98 ASN A N 1
ATOM 722 C CA . ASN A 1 98 ? -10.666 -4.561 -4.509 1.00 72.25 98 ASN A CA 1
ATOM 723 C C . ASN A 1 98 ? -12.093 -4.064 -4.281 1.00 72.25 98 ASN A C 1
ATOM 725 O O . ASN A 1 98 ? -12.282 -2.887 -4.000 1.00 72.25 98 ASN A O 1
ATOM 729 N N . GLU A 1 99 ? -13.073 -4.960 -4.358 1.00 79.44 99 GLU A N 1
ATOM 730 C CA . GLU A 1 99 ? -14.480 -4.629 -4.153 1.00 79.44 99 GLU A CA 1
ATOM 731 C C . GLU A 1 99 ? -14.735 -4.200 -2.704 1.00 79.44 99 GLU A C 1
ATOM 733 O O . GLU A 1 99 ? -15.372 -3.177 -2.474 1.00 79.44 99 GLU A O 1
ATOM 738 N N . HIS A 1 100 ? -14.116 -4.873 -1.728 1.00 78.94 100 HIS A N 1
ATOM 739 C CA . HIS A 1 100 ? -14.108 -4.431 -0.331 1.00 78.94 100 HIS A CA 1
ATOM 740 C C . HIS A 1 100 ? -13.577 -3.003 -0.165 1.00 78.94 100 HIS A C 1
ATOM 742 O O . HIS A 1 100 ? -14.165 -2.212 0.577 1.00 78.94 100 HIS A O 1
ATOM 748 N N . ARG A 1 101 ? -12.481 -2.651 -0.851 1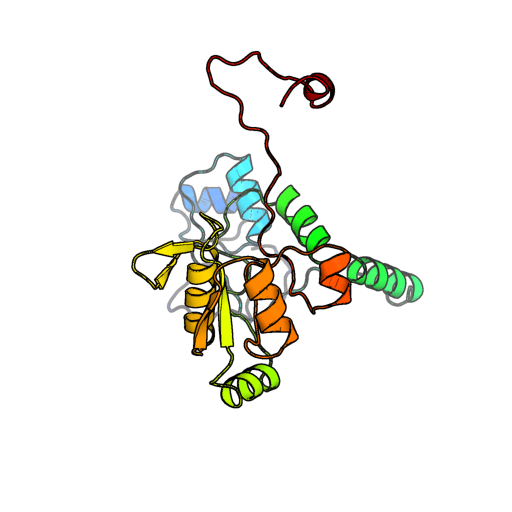.00 73.12 101 ARG A N 1
ATOM 749 C CA . ARG A 1 101 ? -11.949 -1.283 -0.822 1.00 73.12 101 ARG A CA 1
ATOM 750 C C . ARG A 1 101 ? -12.900 -0.287 -1.472 1.00 73.12 101 ARG A C 1
ATOM 752 O O . ARG A 1 101 ? -13.142 0.754 -0.877 1.00 73.12 101 ARG A O 1
ATOM 759 N N . THR A 1 102 ? -13.473 -0.610 -2.630 1.00 80.00 102 THR A N 1
ATOM 760 C CA . THR A 1 102 ? -14.448 0.252 -3.314 1.00 80.00 102 THR A CA 1
ATOM 761 C C . THR A 1 102 ? -15.690 0.497 -2.457 1.00 80.00 102 THR A C 1
ATOM 763 O O . THR A 1 102 ? -16.120 1.644 -2.319 1.00 80.00 102 THR A O 1
ATOM 766 N N . ILE A 1 103 ? -16.236 -0.549 -1.826 1.00 82.31 103 ILE A N 1
ATOM 767 C CA . ILE A 1 103 ? -17.341 -0.425 -0.870 1.00 82.31 103 ILE A CA 1
ATOM 768 C C . ILE A 1 103 ? -16.923 0.516 0.261 1.00 82.31 103 ILE A C 1
ATOM 770 O O . ILE A 1 103 ? -17.611 1.497 0.513 1.00 82.31 103 ILE A O 1
ATOM 774 N N . ARG A 1 104 ? -15.769 0.285 0.900 1.00 76.00 104 ARG A N 1
ATOM 775 C CA . ARG A 1 104 ? -15.294 1.114 2.020 1.00 76.00 104 ARG A CA 1
ATOM 776 C C . ARG A 1 104 ? -15.104 2.584 1.631 1.00 76.00 104 ARG A C 1
ATOM 778 O O . ARG A 1 104 ? -15.588 3.456 2.341 1.00 76.00 104 ARG A O 1
ATOM 785 N N . GLN A 1 105 ? -14.442 2.857 0.510 1.00 73.38 105 GLN A N 1
ATOM 786 C CA . GLN A 1 105 ? -14.173 4.216 0.020 1.00 73.38 105 GLN A CA 1
ATOM 787 C C . GLN A 1 105 ? -15.447 4.984 -0.344 1.00 73.38 105 GLN A C 1
ATOM 789 O O . GLN A 1 105 ? -15.470 6.207 -0.257 1.00 73.38 105 GLN A O 1
ATOM 794 N N . SER A 1 106 ? -16.520 4.279 -0.716 1.00 78.94 106 SER A N 1
ATOM 795 C CA . SER A 1 106 ? -17.818 4.913 -0.976 1.00 78.94 106 SER A CA 1
ATOM 796 C C . SER A 1 106 ? -18.426 5.537 0.287 1.00 78.94 106 SER A C 1
ATOM 798 O O . SER A 1 106 ? -19.194 6.488 0.178 1.00 78.94 106 SER A O 1
ATOM 800 N N . TRP A 1 107 ? -18.066 5.024 1.468 1.00 74.56 107 TRP A N 1
ATOM 801 C CA . TRP A 1 107 ? -18.586 5.464 2.768 1.00 74.56 107 TRP A CA 1
ATOM 802 C C . TRP A 1 107 ? -17.566 6.241 3.610 1.00 74.56 107 TRP A C 1
ATOM 804 O O . TRP A 1 107 ? -17.954 7.015 4.474 1.00 74.56 107 TRP A O 1
ATOM 814 N N . LEU A 1 108 ? -16.266 6.052 3.372 1.00 71.94 108 LEU A N 1
ATOM 815 C CA . LEU A 1 108 ? -15.182 6.697 4.113 1.00 71.94 108 LEU A CA 1
ATOM 816 C C . LEU A 1 108 ? -14.313 7.491 3.138 1.00 71.94 108 LEU A C 1
ATOM 818 O O . LEU A 1 108 ? -13.360 6.957 2.574 1.00 71.94 108 LEU A O 1
ATOM 822 N N . GLN A 1 109 ? -14.675 8.758 2.918 1.00 61.41 109 GLN A N 1
ATOM 823 C CA . GLN A 1 109 ? -13.965 9.653 1.993 1.00 61.41 109 GLN A CA 1
ATOM 824 C C . GLN A 1 109 ? -12.776 10.391 2.630 1.00 61.41 109 GLN A C 1
ATOM 826 O O . GLN A 1 109 ? -11.991 11.003 1.910 1.00 61.41 109 GLN A O 1
ATOM 831 N N . ALA A 1 110 ? -12.639 10.354 3.959 1.00 57.12 110 ALA A N 1
ATOM 832 C CA . ALA A 1 110 ? -11.550 11.014 4.673 1.00 57.12 110 ALA A CA 1
ATOM 833 C C . ALA A 1 110 ? -10.279 10.146 4.723 1.00 57.12 110 ALA A C 1
ATOM 835 O O . ALA A 1 110 ? -10.365 8.935 4.944 1.00 57.12 110 ALA A O 1
ATOM 836 N N . ASP A 1 111 ? -9.111 10.790 4.603 1.00 52.50 111 ASP A N 1
ATOM 837 C CA . ASP A 1 111 ? -7.811 10.236 5.005 1.00 52.50 111 ASP A CA 1
ATOM 838 C C . ASP A 1 111 ? -7.848 9.973 6.516 1.00 52.50 111 ASP A C 1
ATOM 840 O O . ASP A 1 111 ? -7.549 10.827 7.350 1.00 52.50 111 ASP A O 1
ATOM 844 N N . GLN A 1 112 ? -8.304 8.782 6.881 1.00 54.47 112 GLN A N 1
ATOM 845 C CA . GLN A 1 112 ? -8.222 8.290 8.245 1.00 54.47 112 GLN A CA 1
ATOM 846 C C . GLN A 1 112 ? -6.753 7.974 8.542 1.00 54.47 112 GLN A C 1
ATOM 848 O O . GLN A 1 112 ? -6.133 7.273 7.733 1.00 54.47 112 GLN A O 1
ATOM 853 N N . PRO A 1 113 ? -6.196 8.395 9.697 1.00 49.78 113 PRO A N 1
ATOM 854 C CA . PRO A 1 113 ? -5.018 7.745 10.261 1.00 49.78 113 PRO A CA 1
ATOM 855 C C . PRO A 1 113 ? -5.274 6.242 10.196 1.00 49.78 113 PRO A C 1
ATOM 857 O O . PRO A 1 113 ? -6.297 5.767 10.688 1.00 49.78 113 PRO A O 1
ATOM 860 N N . SER A 1 114 ? -4.443 5.546 9.429 1.00 45.44 114 SER A N 1
ATOM 861 C CA . SER A 1 114 ? -4.772 4.266 8.813 1.00 45.44 114 SER A CA 1
ATOM 862 C C . SER A 1 114 ? -5.438 3.292 9.789 1.00 45.44 114 SER A C 1
ATOM 864 O O . SER A 1 114 ? -4.783 2.720 10.650 1.00 45.44 114 SER A O 1
ATOM 866 N N . LEU A 1 115 ? -6.730 3.031 9.565 1.00 43.16 115 LEU A N 1
ATOM 867 C CA . LEU A 1 115 ? -7.449 1.844 10.054 1.00 43.16 115 LEU A CA 1
ATOM 868 C C . LEU A 1 115 ? -6.885 0.538 9.458 1.00 43.16 115 LEU A C 1
ATOM 870 O O . LEU A 1 115 ? -7.384 -0.552 9.728 1.00 43.16 115 LEU A O 1
ATOM 874 N N . GLU A 1 116 ? -5.876 0.638 8.593 1.00 43.59 116 GLU A N 1
ATOM 875 C CA . GLU A 1 116 ? 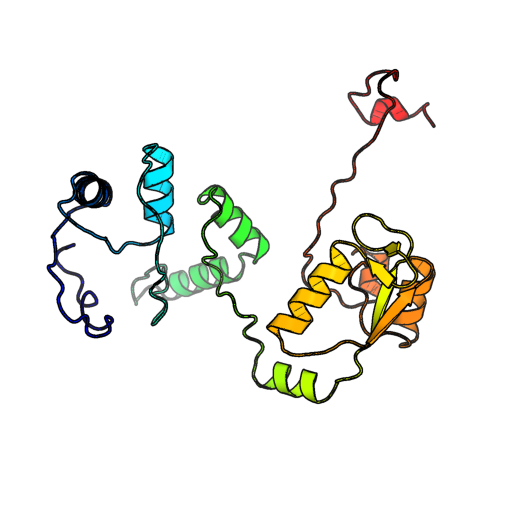-5.056 -0.491 8.195 1.00 43.59 116 GLU A CA 1
ATOM 876 C C . GLU A 1 116 ? -3.961 -0.661 9.241 1.00 43.59 116 GLU A C 1
ATOM 878 O O . GLU A 1 116 ? -3.152 0.249 9.444 1.00 43.59 116 GLU A O 1
ATOM 883 N N . ARG A 1 117 ? -3.937 -1.833 9.892 1.00 41.69 117 ARG A N 1
ATOM 884 C CA . ARG A 1 117 ? -2.789 -2.288 10.677 1.00 41.69 117 ARG A CA 1
ATOM 885 C C . ARG A 1 117 ? -1.524 -1.915 9.917 1.00 41.69 117 ARG A C 1
ATOM 887 O O . ARG A 1 117 ? -1.267 -2.427 8.829 1.00 41.69 117 ARG A O 1
ATOM 894 N N . SER A 1 118 ? -0.762 -0.994 10.489 1.00 41.94 118 SER A N 1
ATOM 895 C CA . SER A 1 118 ? 0.529 -0.545 9.974 1.00 41.94 118 SER A CA 1
ATOM 896 C C . SER A 1 118 ? 1.591 -1.596 10.285 1.00 41.94 118 SER A C 1
ATOM 898 O O . SER A 1 118 ? 2.577 -1.339 10.966 1.00 41.94 118 SER A O 1
ATOM 900 N N . GLY A 1 119 ? 1.346 -2.816 9.830 1.00 47.78 119 GLY A N 1
ATOM 901 C CA . GLY A 1 119 ? 2.259 -3.930 9.933 1.00 47.78 119 GLY A CA 1
ATOM 902 C C . GLY A 1 119 ? 1.973 -4.853 8.771 1.00 47.78 119 GLY A C 1
ATOM 903 O O . GLY A 1 119 ? 0.905 -5.460 8.705 1.00 47.78 119 GLY A O 1
ATOM 904 N N . LEU A 1 120 ? 2.923 -4.968 7.844 1.00 54.69 120 LEU A N 1
ATOM 905 C CA . LEU A 1 120 ? 3.040 -6.185 7.057 1.00 54.69 120 LEU A CA 1
ATOM 906 C C . LEU A 1 120 ? 3.193 -7.347 8.054 1.00 54.69 120 LEU A C 1
ATOM 908 O O . LEU A 1 120 ? 4.304 -7.665 8.466 1.00 54.69 120 LEU A O 1
ATOM 912 N N . GLU A 1 121 ? 2.091 -7.961 8.487 1.00 59.06 121 GLU A N 1
ATOM 913 C CA . GLU A 1 121 ? 2.125 -9.208 9.255 1.00 59.06 121 GLU A CA 1
ATOM 914 C C . GLU A 1 121 ? 2.457 -10.342 8.278 1.00 59.06 121 GLU A C 1
ATOM 916 O O . GLU A 1 121 ? 1.606 -11.129 7.865 1.00 59.06 121 GLU A O 1
ATOM 921 N N . LEU A 1 122 ? 3.717 -10.375 7.842 1.00 67.62 122 LEU A N 1
ATOM 922 C CA . LEU A 1 122 ? 4.293 -11.553 7.218 1.00 67.62 122 LEU A CA 1
ATOM 923 C C . LEU A 1 122 ? 4.211 -12.705 8.218 1.00 67.62 122 LEU A C 1
ATOM 925 O O . LEU A 1 122 ? 4.465 -12.528 9.414 1.00 67.62 122 LEU A O 1
ATOM 929 N N . SER A 1 123 ? 3.859 -13.896 7.736 1.00 78.06 123 SER A N 1
ATOM 930 C CA . SER A 1 123 ? 3.868 -15.069 8.602 1.00 78.06 123 SER A CA 1
ATOM 931 C C . SER A 1 123 ? 5.290 -15.322 9.119 1.00 78.06 123 SER A C 1
ATOM 933 O O . SER A 1 123 ? 6.279 -14.925 8.496 1.00 78.06 123 SER A O 1
ATOM 935 N N . GLY A 1 124 ? 5.423 -16.033 10.243 1.00 78.12 124 GLY A N 1
ATOM 936 C CA . GLY A 1 124 ? 6.746 -16.416 10.750 1.00 78.12 124 GLY A CA 1
ATOM 937 C C . GLY A 1 124 ? 7.582 -17.171 9.706 1.00 78.12 124 GLY A C 1
ATOM 938 O O . GLY A 1 124 ? 8.791 -16.968 9.624 1.00 78.12 124 GLY A O 1
ATOM 939 N N . SER A 1 125 ? 6.931 -17.976 8.858 1.00 80.94 125 SER A N 1
ATOM 940 C CA . SER A 1 125 ? 7.566 -18.661 7.727 1.00 80.94 125 SER A CA 1
ATOM 941 C C . SER A 1 125 ? 8.064 -17.713 6.637 1.00 80.94 125 SER A C 1
ATOM 943 O O . SER A 1 125 ? 9.150 -17.939 6.113 1.00 80.94 125 SER A O 1
ATOM 945 N N . ASP A 1 126 ? 7.327 -16.647 6.318 1.00 85.44 126 ASP A N 1
ATOM 946 C CA . ASP A 1 126 ? 7.740 -15.680 5.291 1.00 85.44 126 ASP A CA 1
ATOM 947 C C . ASP A 1 126 ? 8.947 -14.863 5.763 1.00 85.44 126 ASP A C 1
ATOM 949 O O . ASP A 1 126 ? 9.901 -14.656 5.014 1.00 85.44 126 ASP A O 1
ATOM 953 N N . MET A 1 127 ? 8.940 -14.445 7.032 1.00 83.88 127 MET A N 1
ATOM 954 C CA . MET A 1 127 ? 10.071 -13.733 7.631 1.00 83.88 127 MET A CA 1
ATOM 955 C C . MET A 1 127 ? 11.331 -14.597 7.682 1.00 83.88 127 MET A C 1
ATOM 957 O O . MET A 1 127 ? 12.428 -14.105 7.419 1.00 83.88 127 MET A O 1
ATOM 961 N N . GLU A 1 128 ? 11.191 -15.878 8.021 1.00 86.75 128 GLU A N 1
ATOM 962 C CA . GLU A 1 128 ? 12.316 -16.812 8.021 1.00 86.75 128 GLU A CA 1
ATOM 963 C C . GLU A 1 128 ? 12.835 -17.061 6.601 1.00 86.75 128 GLU A C 1
ATOM 965 O O . GLU A 1 128 ? 14.043 -17.042 6.371 1.00 86.75 128 GLU A O 1
ATOM 970 N N . TRP A 1 129 ? 11.934 -17.197 5.625 1.00 90.75 129 TRP A N 1
ATOM 971 C CA . TRP A 1 129 ? 12.312 -17.319 4.222 1.00 90.75 129 TRP A CA 1
ATOM 972 C C . TRP A 1 129 ? 13.104 -16.096 3.744 1.00 90.75 129 TRP A C 1
ATOM 974 O O . TRP A 1 129 ? 14.174 -16.261 3.162 1.00 90.75 129 TRP A O 1
ATOM 984 N N . LEU A 1 130 ? 12.659 -14.874 4.055 1.00 90.06 130 LEU A N 1
ATOM 985 C CA . LEU A 1 130 ? 13.382 -13.649 3.692 1.00 90.06 130 LEU A CA 1
ATOM 986 C C . LEU A 1 130 ? 14.781 -13.583 4.319 1.00 90.06 130 LEU A C 1
ATOM 988 O O . LEU A 1 130 ? 15.734 -13.197 3.647 1.00 90.06 130 LEU A O 1
ATOM 992 N N . LYS A 1 131 ? 14.936 -14.009 5.579 1.00 87.31 131 LYS A N 1
ATOM 993 C CA . LYS A 1 131 ? 16.255 -14.077 6.237 1.00 87.31 131 LYS A CA 1
ATOM 994 C C . LYS A 1 131 ? 17.204 -15.063 5.558 1.00 87.31 131 LYS A C 1
ATOM 996 O O . LYS A 1 131 ? 18.408 -14.826 5.538 1.00 87.31 131 LYS A O 1
ATOM 1001 N N . GLN A 1 132 ? 16.672 -16.154 5.013 1.00 91.75 132 GLN A N 1
ATOM 1002 C CA . GLN A 1 132 ? 17.445 -17.160 4.282 1.00 91.75 132 GLN A CA 1
ATOM 1003 C C . GLN A 1 132 ? 17.790 -16.728 2.847 1.00 91.75 132 GLN A C 1
ATOM 1005 O O . GLN A 1 132 ? 18.657 -17.341 2.229 1.00 91.75 132 GLN A O 1
ATOM 1010 N N . HIS A 1 133 ? 17.164 -15.662 2.336 1.00 92.00 133 HIS A N 1
ATOM 1011 C CA . HIS A 1 133 ? 17.373 -15.136 0.985 1.00 92.00 133 HIS A CA 1
ATOM 1012 C C . HIS A 1 133 ? 17.802 -13.653 1.015 1.00 92.00 133 HIS A C 1
ATOM 1014 O O . HIS A 1 133 ? 17.105 -12.796 0.469 1.00 92.00 133 HIS A O 1
ATOM 1020 N N . PRO A 1 134 ? 18.959 -13.316 1.623 1.00 88.31 134 PRO A N 1
ATOM 1021 C CA . PRO A 1 134 ? 19.420 -11.927 1.731 1.00 88.31 134 PRO A CA 1
ATOM 1022 C C . PRO A 1 134 ? 19.824 -11.309 0.382 1.00 88.31 134 PRO A C 1
ATOM 1024 O O . PRO A 1 134 ? 19.937 -10.092 0.268 1.00 88.31 134 PRO A O 1
ATOM 1027 N N . ASP A 1 135 ? 20.033 -12.138 -0.642 1.00 89.12 135 ASP A N 1
ATOM 1028 C CA . ASP A 1 135 ? 20.581 -11.724 -1.934 1.00 89.12 135 ASP A CA 1
ATOM 1029 C C . ASP A 1 135 ? 19.511 -11.494 -3.009 1.00 89.12 135 ASP A C 1
ATOM 1031 O O . ASP A 1 135 ? 19.852 -11.427 -4.187 1.00 89.12 135 ASP A O 1
ATOM 1035 N N . LEU A 1 136 ? 18.232 -11.357 -2.636 1.00 95.81 136 LEU A N 1
ATOM 1036 C CA . LEU A 1 136 ? 17.149 -11.111 -3.594 1.00 95.81 136 LEU A CA 1
ATOM 1037 C C . LEU A 1 136 ? 17.434 -9.866 -4.441 1.00 95.81 136 LEU A C 1
ATOM 1039 O O . LEU A 1 136 ? 17.599 -8.752 -3.929 1.00 95.81 136 LEU A O 1
ATOM 1043 N N . LYS A 1 137 ? 17.489 -10.064 -5.756 1.00 97.38 137 LYS A N 1
ATOM 1044 C CA . LYS A 1 137 ? 17.882 -9.060 -6.739 1.00 97.38 137 LYS A CA 1
ATOM 1045 C C . LYS A 1 137 ? 16.661 -8.374 -7.319 1.00 97.38 137 LYS A C 1
ATOM 1047 O O . LYS A 1 137 ? 15.798 -8.999 -7.933 1.00 97.38 137 LYS A O 1
ATOM 1052 N N . VAL A 1 138 ? 16.631 -7.057 -7.188 1.00 97.19 138 VAL A N 1
ATOM 1053 C CA . VAL A 1 138 ? 15.581 -6.201 -7.734 1.00 97.19 138 VAL A CA 1
ATOM 1054 C C . VAL A 1 138 ? 16.183 -5.342 -8.836 1.00 97.19 138 VAL A C 1
ATOM 1056 O O . VAL A 1 138 ? 17.190 -4.666 -8.608 1.00 97.19 138 VAL A O 1
ATOM 1059 N N . ALA A 1 139 ? 15.578 -5.346 -10.023 1.00 96.75 139 ALA A N 1
ATOM 1060 C CA . ALA A 1 139 ? 15.965 -4.439 -11.102 1.00 96.75 139 ALA A CA 1
ATOM 1061 C C . ALA A 1 139 ? 14.947 -3.315 -11.285 1.00 96.75 139 ALA A C 1
ATOM 1063 O O . ALA A 1 139 ? 13.740 -3.543 -11.267 1.00 96.75 139 ALA A O 1
ATOM 1064 N N . PHE A 1 140 ? 15.460 -2.110 -11.517 1.00 96.19 140 PHE A N 1
ATOM 1065 C CA . PHE A 1 140 ? 14.675 -0.919 -11.832 1.00 96.19 140 PHE A CA 1
ATOM 1066 C C . PHE A 1 140 ? 14.972 -0.448 -13.244 1.00 96.19 140 PHE A C 1
ATOM 1068 O O . PHE A 1 140 ? 16.132 -0.449 -13.668 1.00 96.19 140 PHE A O 1
ATOM 1075 N N . ARG A 1 141 ? 13.945 -0.004 -13.963 1.00 94.38 141 ARG A N 1
ATOM 1076 C CA . ARG A 1 141 ? 14.143 0.555 -15.303 1.00 94.38 141 ARG A CA 1
ATOM 1077 C C . ARG A 1 141 ? 14.722 1.965 -15.228 1.00 94.38 141 ARG A C 1
ATOM 1079 O O . ARG A 1 141 ? 14.398 2.746 -14.338 1.00 94.38 141 ARG A O 1
ATOM 1086 N N . ALA A 1 142 ? 15.569 2.301 -16.196 1.00 94.31 142 ALA A N 1
ATOM 1087 C CA . ALA A 1 142 ? 16.161 3.632 -16.313 1.00 94.31 142 ALA A CA 1
ATOM 1088 C C . ALA A 1 142 ? 15.265 4.657 -17.041 1.00 94.31 142 ALA A C 1
ATOM 1090 O O . ALA A 1 142 ? 15.595 5.842 -17.042 1.00 94.31 142 ALA A O 1
ATOM 1091 N N . ASP A 1 143 ? 14.157 4.220 -17.653 1.00 92.62 143 ASP A N 1
ATOM 1092 C CA . ASP A 1 143 ? 13.471 4.923 -18.746 1.00 92.62 143 ASP A CA 1
ATOM 1093 C C . ASP A 1 143 ? 11.982 5.238 -18.501 1.00 92.62 143 ASP A C 1
ATOM 1095 O O . ASP A 1 143 ? 11.242 5.471 -19.459 1.00 92.62 143 ASP A O 1
ATOM 1099 N N . TRP A 1 144 ? 11.507 5.248 -17.250 1.00 91.75 144 TRP A N 1
ATOM 1100 C CA . TRP A 1 144 ? 10.079 5.419 -16.950 1.00 91.75 144 TRP A CA 1
ATOM 1101 C C . TRP A 1 144 ? 9.776 6.429 -15.825 1.00 91.75 144 TRP A C 1
ATOM 1103 O O . TRP A 1 144 ? 9.143 6.091 -14.816 1.00 91.75 144 TRP A O 1
ATOM 1113 N N . PRO A 1 145 ? 10.186 7.704 -15.976 1.00 92.81 145 PRO A N 1
ATOM 1114 C CA . PRO A 1 145 ? 9.814 8.744 -15.026 1.00 92.81 145 PRO A CA 1
ATOM 1115 C C . PRO A 1 145 ? 8.290 8.992 -15.024 1.00 92.81 145 PRO A C 1
ATOM 1117 O O . PRO A 1 145 ? 7.639 8.838 -16.060 1.00 92.81 145 PRO A O 1
ATOM 1120 N N . PRO A 1 146 ? 7.703 9.406 -13.883 1.00 92.88 146 PRO A N 1
ATOM 1121 C CA . PRO A 1 146 ? 8.338 9.614 -12.574 1.00 92.88 146 PRO A CA 1
ATOM 1122 C C . PRO A 1 146 ? 8.396 8.338 -11.703 1.00 92.88 146 PRO A C 1
ATOM 1124 O O . PRO A 1 146 ? 8.690 8.415 -10.510 1.00 92.88 146 PRO A O 1
ATOM 1127 N N . PHE A 1 147 ? 8.075 7.167 -12.262 1.00 93.19 147 PHE A N 1
ATOM 1128 C CA . PHE A 1 147 ? 7.902 5.926 -11.502 1.00 93.19 147 PHE A CA 1
ATOM 1129 C C . PHE A 1 147 ? 9.230 5.228 -11.212 1.00 93.19 147 PHE A C 1
ATOM 1131 O O . PHE A 1 147 ? 9.529 4.940 -10.057 1.00 93.19 147 PHE A O 1
ATOM 1138 N N . GLU A 1 148 ? 10.035 4.991 -12.242 1.00 93.69 148 GLU A N 1
ATOM 1139 C CA . GLU A 1 148 ? 11.384 4.439 -12.126 1.00 93.69 148 GLU A CA 1
ATOM 1140 C C . GLU A 1 148 ? 12.270 5.003 -13.235 1.00 93.69 148 GLU A C 1
ATOM 1142 O O . GLU A 1 148 ? 11.959 4.956 -14.424 1.00 93.69 148 GLU A O 1
ATOM 1147 N N . TYR A 1 149 ? 13.377 5.602 -12.835 1.00 94.62 149 TYR A N 1
ATOM 1148 C CA . TYR A 1 149 ? 14.374 6.132 -13.744 1.00 94.62 149 TYR A CA 1
ATOM 1149 C C . TYR A 1 149 ? 15.732 6.129 -13.054 1.00 94.62 149 TYR A C 1
ATOM 1151 O O . TYR A 1 149 ? 15.849 5.837 -11.864 1.00 94.62 149 TYR A O 1
ATOM 1159 N N . THR A 1 150 ? 16.788 6.420 -13.806 1.00 94.12 150 THR A N 1
ATOM 1160 C CA . THR A 1 150 ? 18.124 6.577 -13.226 1.00 94.12 150 THR A CA 1
ATOM 1161 C C . THR A 1 150 ? 18.478 8.051 -13.112 1.00 94.12 150 THR A C 1
ATOM 1163 O O . THR A 1 150 ? 18.401 8.786 -14.094 1.00 94.12 150 THR A O 1
ATOM 1166 N N . GLN A 1 151 ? 18.916 8.466 -11.926 1.00 93.06 151 GLN A N 1
ATOM 1167 C CA . GLN A 1 151 ? 19.495 9.780 -11.669 1.00 93.06 151 GLN A CA 1
ATOM 1168 C C . GLN A 1 151 ? 20.852 9.589 -10.989 1.00 93.06 151 GLN A C 1
ATOM 1170 O O . GLN A 1 151 ? 20.968 8.829 -10.030 1.00 93.06 151 GLN A O 1
ATOM 1175 N N . ASP A 1 152 ? 21.902 10.207 -11.534 1.00 90.38 152 ASP A N 1
ATOM 1176 C CA . ASP A 1 152 ? 23.280 10.091 -11.028 1.00 90.38 152 ASP A CA 1
ATOM 1177 C C . ASP A 1 152 ? 23.762 8.634 -10.852 1.00 90.38 152 ASP A C 1
ATOM 1179 O O . ASP A 1 152 ? 24.482 8.290 -9.913 1.00 90.38 152 ASP A O 1
ATOM 1183 N N . GLY A 1 153 ? 23.327 7.748 -11.756 1.00 84.56 153 GLY A N 1
ATOM 1184 C CA . GLY A 1 153 ? 23.661 6.321 -11.727 1.00 84.56 153 GLY A CA 1
ATOM 1185 C C . GLY A 1 153 ? 22.904 5.501 -10.675 1.00 84.56 153 GLY A C 1
ATOM 1186 O O . GLY A 1 153 ? 23.243 4.338 -10.463 1.00 84.56 153 GLY A O 1
ATOM 1187 N N . ARG A 1 154 ? 21.887 6.072 -10.016 1.00 90.25 154 ARG A N 1
ATOM 1188 C CA . ARG A 1 154 ? 21.059 5.394 -9.008 1.00 90.25 154 ARG A CA 1
ATOM 1189 C C . ARG A 1 154 ? 19.600 5.279 -9.459 1.00 90.25 154 ARG A C 1
ATOM 1191 O O . ARG A 1 154 ? 19.082 6.232 -10.041 1.00 90.25 154 ARG A O 1
ATOM 1198 N N . PRO A 1 155 ? 18.908 4.166 -9.154 1.00 93.75 155 PRO A N 1
ATOM 1199 C CA . PRO A 1 155 ? 17.455 4.092 -9.281 1.00 93.75 155 PRO A CA 1
ATOM 1200 C C . PRO A 1 155 ? 16.777 5.199 -8.468 1.00 93.75 155 PRO A C 1
ATOM 1202 O O . PRO A 1 155 ? 17.106 5.400 -7.300 1.00 93.75 155 PRO A O 1
ATOM 1205 N N . THR A 1 156 ? 15.852 5.927 -9.078 1.00 94.56 156 THR A N 1
ATOM 1206 C CA . THR A 1 156 ? 15.107 7.045 -8.482 1.00 94.56 156 THR A CA 1
ATOM 1207 C C . THR A 1 156 ? 13.665 7.032 -8.994 1.00 94.56 156 THR A C 1
ATOM 1209 O O . THR A 1 156 ? 13.395 6.535 -10.089 1.00 94.56 156 THR A O 1
ATOM 1212 N N . GLY A 1 157 ? 12.732 7.538 -8.188 1.00 94.62 157 GLY A N 1
ATOM 1213 C CA . GLY A 1 157 ? 11.308 7.613 -8.510 1.00 94.62 157 GLY A CA 1
ATOM 1214 C C . GLY A 1 157 ? 10.432 6.906 -7.480 1.00 94.62 157 GLY A C 1
ATOM 1215 O O . GLY A 1 157 ? 10.919 6.319 -6.513 1.00 94.62 157 GLY A O 1
ATOM 1216 N N . LEU A 1 158 ? 9.122 6.933 -7.723 1.00 94.44 158 LEU A N 1
ATOM 1217 C CA . LEU A 1 158 ? 8.113 6.410 -6.795 1.00 94.44 158 LEU A CA 1
ATOM 1218 C C . LEU A 1 158 ? 8.305 4.921 -6.455 1.00 94.44 158 LEU A C 1
ATOM 1220 O O . LEU A 1 158 ? 8.046 4.498 -5.330 1.00 94.44 158 LEU A O 1
ATOM 1224 N N . VAL A 1 159 ? 8.747 4.115 -7.421 1.00 95.19 159 VAL A N 1
ATOM 1225 C CA . VAL A 1 159 ? 8.892 2.663 -7.263 1.00 95.19 159 VAL A CA 1
ATOM 1226 C C . VAL A 1 159 ? 10.141 2.300 -6.436 1.00 95.19 159 VAL A C 1
ATOM 1228 O O . VAL A 1 159 ? 10.004 1.530 -5.481 1.00 95.19 159 VAL A O 1
ATOM 1231 N N . PRO A 1 160 ? 11.344 2.854 -6.706 1.00 95.12 160 PRO A N 1
ATOM 1232 C CA . PRO A 1 160 ? 12.490 2.733 -5.796 1.00 95.12 160 PRO A CA 1
ATOM 1233 C C . PRO A 1 160 ? 12.229 3.222 -4.363 1.00 95.12 160 PRO A C 1
ATOM 1235 O O . PRO A 1 160 ? 12.720 2.609 -3.409 1.00 95.12 160 PRO A O 1
ATOM 1238 N N . ASP A 1 161 ? 11.449 4.292 -4.193 1.00 94.19 161 ASP A N 1
ATOM 1239 C CA . ASP A 1 161 ? 11.101 4.824 -2.870 1.00 94.19 161 ASP A CA 1
ATOM 1240 C C . ASP A 1 161 ? 10.176 3.866 -2.108 1.00 94.19 161 ASP A C 1
ATOM 1242 O O . ASP A 1 161 ? 10.413 3.578 -0.931 1.00 94.19 161 ASP A O 1
ATOM 1246 N N . LEU A 1 162 ? 9.190 3.277 -2.795 1.00 93.19 162 LEU A N 1
ATOM 1247 C CA . LEU A 1 162 ? 8.337 2.235 -2.222 1.00 93.19 162 LEU A CA 1
ATOM 1248 C C . LEU A 1 162 ? 9.156 1.022 -1.757 1.00 93.19 162 LEU A C 1
ATOM 1250 O O . LEU A 1 162 ? 8.933 0.528 -0.652 1.00 93.19 162 LEU A O 1
ATOM 1254 N N . LEU A 1 163 ? 10.135 0.565 -2.550 1.00 93.94 163 LEU A N 1
ATOM 1255 C CA . LEU A 1 163 ? 11.009 -0.538 -2.131 1.00 93.94 163 LEU A CA 1
ATOM 1256 C C . LEU A 1 163 ? 11.829 -0.167 -0.887 1.00 93.94 163 LEU A C 1
ATOM 1258 O O . LEU A 1 163 ? 11.995 -0.987 0.009 1.00 93.94 163 LEU A O 1
ATOM 1262 N N . THR A 1 164 ? 12.309 1.074 -0.799 1.00 94.44 164 THR A N 1
ATOM 1263 C CA . THR A 1 164 ? 13.054 1.567 0.374 1.00 94.44 164 THR A CA 1
ATOM 1264 C C . THR A 1 164 ? 12.205 1.535 1.641 1.00 94.44 164 THR A C 1
ATOM 1266 O O . THR A 1 164 ? 12.688 1.155 2.711 1.00 94.44 164 THR A O 1
ATOM 1269 N N . ARG A 1 165 ? 10.921 1.879 1.521 1.00 91.69 165 ARG A N 1
ATOM 1270 C CA . ARG A 1 165 ? 9.969 1.758 2.623 1.00 91.69 165 ARG A CA 1
ATOM 1271 C C . ARG A 1 165 ? 9.752 0.296 3.024 1.00 91.69 165 ARG A C 1
ATOM 1273 O O . ARG A 1 165 ? 9.832 -0.004 4.210 1.00 91.69 165 ARG A O 1
ATOM 1280 N N . LEU A 1 166 ? 9.574 -0.607 2.057 1.00 89.94 166 LEU A N 1
ATOM 1281 C CA . LEU A 1 166 ? 9.435 -2.046 2.321 1.00 89.94 166 LEU A CA 1
ATOM 1282 C C . LEU A 1 166 ? 10.666 -2.636 3.022 1.00 89.94 166 LEU A C 1
ATOM 1284 O O . LEU A 1 166 ? 10.519 -3.377 3.987 1.00 89.94 166 LEU A O 1
ATOM 1288 N N . GLU A 1 167 ? 11.877 -2.283 2.588 1.00 91.12 167 GLU A N 1
ATOM 1289 C CA . GLU A 1 167 ? 13.123 -2.696 3.253 1.00 91.12 167 GLU A CA 1
ATOM 1290 C C . GLU A 1 167 ? 13.173 -2.243 4.716 1.00 91.12 167 GLU A C 1
ATOM 1292 O O . GLU A 1 167 ? 13.584 -3.005 5.590 1.00 91.12 167 GLU A O 1
ATOM 1297 N N . THR A 1 168 ? 12.726 -1.013 4.983 1.00 90.44 168 THR A N 1
ATOM 1298 C CA . THR A 1 168 ? 12.711 -0.433 6.331 1.00 90.44 168 THR A CA 1
ATOM 1299 C C . THR A 1 168 ? 11.684 -1.122 7.226 1.00 90.44 168 THR A C 1
ATOM 1301 O O . THR A 1 168 ? 12.013 -1.506 8.344 1.00 90.44 168 THR A O 1
ATOM 1304 N N . GLU A 1 169 ? 10.457 -1.312 6.735 1.00 85.38 169 GLU A N 1
ATOM 1305 C CA . GLU A 1 169 ? 9.366 -1.930 7.502 1.00 85.38 169 GLU A CA 1
ATOM 1306 C C . GLU A 1 169 ? 9.623 -3.417 7.786 1.00 85.38 169 GLU A C 1
ATOM 1308 O O . GLU A 1 169 ? 9.282 -3.906 8.860 1.00 85.38 169 GLU A O 1
ATOM 1313 N N . LEU A 1 170 ? 10.264 -4.131 6.856 1.00 85.81 170 LEU A N 1
ATOM 1314 C CA . LEU A 1 170 ? 10.579 -5.556 7.002 1.00 85.81 170 LEU A CA 1
ATOM 1315 C C . LEU A 1 170 ? 11.949 -5.819 7.644 1.00 85.81 170 LEU A C 1
ATOM 1317 O O . LEU A 1 170 ? 12.263 -6.966 7.960 1.00 85.81 170 LEU A O 1
ATOM 1321 N N . ASN A 1 171 ? 12.770 -4.780 7.830 1.00 87.62 171 ASN A N 1
ATOM 1322 C CA . ASN A 1 171 ? 14.168 -4.892 8.245 1.00 87.62 171 ASN A CA 1
ATOM 1323 C C . ASN A 1 171 ? 14.968 -5.882 7.365 1.00 87.62 171 ASN A C 1
ATOM 1325 O O . ASN A 1 171 ? 15.692 -6.749 7.862 1.00 87.62 171 ASN A O 1
ATOM 1329 N N . VAL A 1 172 ? 14.813 -5.756 6.043 1.00 89.06 172 VAL A N 1
ATOM 1330 C CA . VAL A 1 172 ? 15.519 -6.547 5.017 1.00 89.06 172 VAL A CA 1
ATOM 1331 C C . VAL A 1 172 ? 16.269 -5.632 4.053 1.00 89.06 172 VAL A C 1
ATOM 1333 O O . VAL A 1 172 ? 16.095 -4.414 4.055 1.00 89.06 172 VAL A O 1
ATOM 1336 N N . ARG A 1 173 ? 17.124 -6.209 3.207 1.00 92.00 173 ARG A N 1
ATOM 1337 C CA . ARG A 1 173 ? 17.852 -5.479 2.164 1.00 92.00 173 ARG A CA 1
ATOM 1338 C C . ARG A 1 173 ? 17.777 -6.256 0.864 1.00 92.00 173 ARG A C 1
ATOM 1340 O O . ARG A 1 173 ? 18.046 -7.449 0.869 1.00 92.00 173 ARG A O 1
ATOM 1347 N N . PHE A 1 174 ? 17.457 -5.574 -0.230 1.00 94.06 174 PHE A N 1
ATOM 1348 C CA . PHE A 1 174 ? 17.503 -6.159 -1.563 1.00 94.06 174 PHE A CA 1
ATOM 1349 C C . PHE A 1 174 ? 18.764 -5.720 -2.306 1.00 94.06 174 PHE A C 1
ATOM 1351 O O . PHE A 1 174 ? 19.258 -4.597 -2.147 1.00 94.06 174 PHE A O 1
ATOM 1358 N N . THR A 1 175 ? 19.262 -6.584 -3.185 1.00 95.00 175 THR A N 1
ATOM 1359 C CA . THR A 1 175 ? 20.322 -6.226 -4.128 1.00 95.00 175 THR A CA 1
ATOM 1360 C C . THR A 1 175 ? 19.712 -5.446 -5.286 1.00 95.00 175 THR A C 1
ATOM 1362 O O . THR A 1 175 ? 19.035 -6.002 -6.147 1.00 95.00 175 THR A O 1
ATOM 1365 N N . ARG A 1 176 ? 19.934 -4.131 -5.314 1.00 93.62 176 ARG A N 1
ATOM 1366 C CA . ARG A 1 176 ? 19.352 -3.239 -6.325 1.00 93.62 176 ARG A CA 1
ATOM 1367 C C . ARG A 1 176 ? 20.239 -3.152 -7.566 1.00 93.62 176 ARG A C 1
ATOM 1369 O O . ARG A 1 176 ? 21.438 -2.904 -7.460 1.00 93.62 176 ARG A O 1
ATOM 1376 N N . THR A 1 177 ? 19.638 -3.290 -8.742 1.00 93.81 177 THR A N 1
ATOM 1377 C CA . THR A 1 177 ? 20.300 -3.202 -10.052 1.00 93.81 177 THR A CA 1
ATOM 1378 C C . THR A 1 177 ? 19.504 -2.306 -11.003 1.00 93.81 177 THR A C 1
ATOM 1380 O O . THR A 1 177 ? 18.324 -2.030 -10.780 1.00 93.81 177 THR A O 1
ATOM 1383 N N . VAL A 1 178 ? 20.155 -1.824 -12.062 1.00 93.56 178 VAL A N 1
ATOM 1384 C CA . VAL A 1 178 ? 19.515 -1.028 -13.118 1.00 93.56 178 VAL A CA 1
ATOM 1385 C C . VAL A 1 178 ? 19.388 -1.881 -14.377 1.00 93.56 178 VAL A C 1
ATOM 1387 O O . VAL A 1 178 ? 20.340 -2.553 -14.780 1.00 93.56 178 VAL A O 1
ATOM 1390 N N . ALA A 1 179 ? 18.214 -1.827 -14.999 1.00 93.56 179 ALA A N 1
ATOM 1391 C CA . ALA A 1 179 ? 17.954 -2.326 -16.339 1.00 93.56 179 ALA A CA 1
ATOM 1392 C C . ALA A 1 179 ? 17.812 -1.142 -17.305 1.00 93.56 179 ALA A C 1
ATOM 1394 O O . ALA A 1 179 ? 17.169 -0.134 -16.995 1.00 93.56 179 ALA A O 1
ATOM 1395 N N . GLY A 1 180 ? 18.417 -1.257 -18.485 1.00 89.25 180 GLY A N 1
ATOM 1396 C CA . GLY A 1 180 ? 18.487 -0.158 -19.449 1.00 89.25 180 GLY A CA 1
ATOM 1397 C C . GLY A 1 180 ? 17.148 0.155 -20.118 1.00 89.25 180 GLY A C 1
ATOM 1398 O O . GLY A 1 180 ? 16.892 1.299 -20.476 1.00 89.25 180 GLY A O 1
ATOM 1399 N N . SER A 1 181 ? 16.285 -0.850 -20.279 1.00 89.31 181 SER A N 1
ATOM 1400 C CA . SER A 1 181 ? 14.961 -0.708 -20.893 1.00 89.31 181 SER A CA 1
ATOM 1401 C C . SER A 1 181 ? 13.973 -1.716 -20.318 1.00 89.31 181 SER A C 1
ATOM 1403 O O . SER A 1 181 ? 14.359 -2.664 -19.632 1.00 89.31 181 SER A O 1
ATOM 1405 N N . ARG A 1 182 ? 12.690 -1.573 -20.665 1.00 91.00 182 ARG A N 1
ATOM 1406 C CA . ARG A 1 182 ? 11.675 -2.590 -20.352 1.00 91.00 182 ARG A CA 1
ATOM 1407 C C . ARG A 1 182 ? 12.040 -3.987 -20.866 1.00 91.00 182 ARG A C 1
ATOM 1409 O O . ARG A 1 182 ? 11.869 -4.960 -20.143 1.00 91.00 182 ARG A O 1
ATOM 1416 N N . MET A 1 183 ? 12.506 -4.082 -22.111 1.00 92.50 183 MET A N 1
ATOM 1417 C CA . MET A 1 183 ? 12.860 -5.363 -22.735 1.00 92.50 183 MET A CA 1
ATOM 1418 C C . MET A 1 183 ? 14.032 -6.028 -22.008 1.00 92.50 183 MET A C 1
ATOM 1420 O O . MET A 1 183 ? 13.989 -7.224 -21.748 1.00 92.50 183 MET A O 1
ATOM 1424 N N . ASP A 1 184 ? 15.042 -5.235 -21.643 1.00 94.81 184 ASP A N 1
ATOM 1425 C CA . ASP A 1 184 ? 16.193 -5.691 -20.856 1.00 94.81 184 ASP A CA 1
ATOM 1426 C C . ASP A 1 184 ? 15.759 -6.182 -19.467 1.00 94.81 184 ASP A C 1
ATOM 1428 O O . ASP A 1 184 ? 16.120 -7.279 -19.056 1.00 94.81 184 ASP A O 1
ATOM 1432 N N . ALA A 1 185 ? 14.900 -5.426 -18.777 1.00 95.38 185 ALA A N 1
ATOM 1433 C CA . ALA A 1 185 ? 14.361 -5.827 -17.480 1.00 95.38 185 ALA A CA 1
ATOM 1434 C C . ALA A 1 185 ? 13.624 -7.177 -17.556 1.00 95.38 185 ALA A C 1
ATOM 1436 O O . ALA A 1 185 ? 13.888 -8.070 -16.753 1.00 95.38 185 ALA A O 1
ATOM 1437 N N . GLU A 1 186 ? 12.732 -7.343 -18.541 1.00 95.88 186 GLU A N 1
ATOM 1438 C CA . GLU A 1 186 ? 11.994 -8.595 -18.756 1.00 95.88 186 GLU A CA 1
ATOM 1439 C C . GLU A 1 186 ? 12.922 -9.783 -19.045 1.00 95.88 186 GLU A C 1
ATOM 1441 O O . GLU A 1 186 ? 12.670 -10.881 -18.549 1.00 95.88 186 GLU A O 1
ATOM 1446 N N . GLU A 1 187 ? 13.989 -9.582 -19.822 1.00 96.38 187 GLU A N 1
ATOM 1447 C CA . GLU A 1 187 ? 14.950 -10.645 -20.126 1.00 96.38 187 GLU A CA 1
ATOM 1448 C C . GLU A 1 187 ? 15.777 -11.033 -18.898 1.00 96.38 187 GLU A C 1
ATOM 1450 O O . GLU A 1 187 ? 15.940 -12.220 -18.626 1.00 96.38 187 GLU A O 1
ATOM 1455 N N . LYS A 1 188 ? 16.218 -10.056 -18.098 1.00 96.94 188 LYS A N 1
ATOM 1456 C CA . LYS A 1 188 ? 16.920 -10.310 -16.830 1.00 96.94 188 LYS A CA 1
ATOM 1457 C C . LYS A 1 188 ? 16.072 -11.106 -15.843 1.00 96.94 188 LYS A C 1
ATOM 1459 O O . LYS A 1 188 ? 16.598 -11.963 -15.138 1.00 96.94 188 LYS A O 1
ATOM 1464 N N . LEU A 1 189 ? 14.766 -10.839 -15.789 1.00 97.19 189 LEU A N 1
ATOM 1465 C CA . LEU A 1 189 ? 13.849 -11.617 -14.954 1.00 97.19 189 LEU A CA 1
ATOM 1466 C C . LEU A 1 189 ? 13.659 -13.032 -15.515 1.00 97.19 189 LEU A C 1
ATOM 1468 O O . LEU A 1 189 ? 13.646 -14.003 -14.766 1.00 97.19 189 LEU A O 1
ATOM 1472 N N . ARG A 1 190 ? 13.546 -13.170 -16.842 1.00 96.44 190 ARG A N 1
ATOM 1473 C CA . ARG A 1 190 ? 13.389 -14.471 -17.511 1.00 96.44 190 ARG A CA 1
ATOM 1474 C C . ARG A 1 190 ? 14.615 -15.369 -17.348 1.00 96.44 190 ARG A C 1
ATOM 1476 O O . ARG A 1 190 ? 14.458 -16.578 -17.203 1.00 96.44 190 ARG A O 1
ATOM 1483 N N . SER A 1 191 ? 15.813 -14.793 -17.392 1.00 97.12 191 SER A N 1
ATOM 1484 C CA . SER A 1 191 ? 17.079 -15.517 -17.255 1.00 97.12 191 SER A CA 1
ATOM 1485 C C . SER A 1 191 ? 17.447 -15.836 -15.802 1.00 97.12 191 SER A C 1
ATOM 1487 O O . SER A 1 191 ? 18.370 -16.618 -15.573 1.00 97.12 191 SER A O 1
ATOM 1489 N N . GLY A 1 192 ? 16.741 -15.253 -14.826 1.00 95.88 192 GLY A N 1
ATOM 1490 C CA . GLY A 1 192 ? 17.075 -15.352 -13.404 1.00 95.88 192 GLY A CA 1
ATOM 1491 C C . GLY A 1 192 ? 18.275 -14.491 -12.992 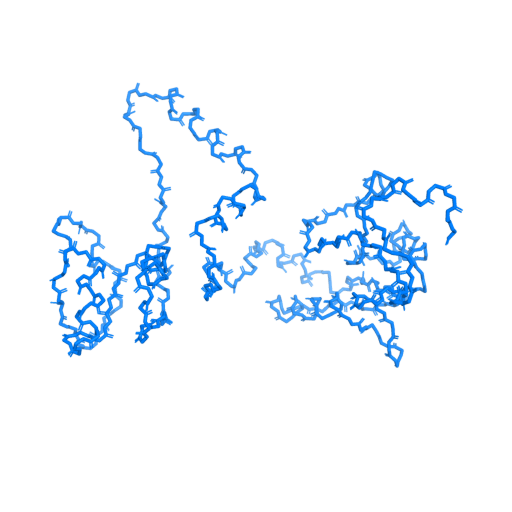1.00 95.88 192 GLY A C 1
ATOM 1492 O O . GLY A 1 192 ? 18.856 -14.709 -11.930 1.00 95.88 192 GLY A O 1
ATOM 1493 N N . GLU A 1 193 ? 18.683 -13.518 -13.817 1.00 97.12 193 GLU A N 1
ATOM 1494 C CA . GLU A 1 193 ? 19.679 -12.518 -13.415 1.00 97.12 193 GLU A CA 1
ATOM 1495 C C . GLU A 1 193 ? 19.142 -11.639 -12.276 1.00 97.12 193 GLU A C 1
ATOM 1497 O O . GLU A 1 193 ? 19.913 -11.257 -11.390 1.00 97.12 193 GLU A O 1
ATOM 1502 N N . VAL A 1 194 ? 17.833 -11.357 -12.288 1.00 97.81 194 VAL A N 1
ATOM 1503 C CA . VAL A 1 194 ? 17.096 -10.683 -11.209 1.00 97.81 194 VAL A CA 1
ATOM 1504 C C . VAL A 1 194 ? 15.877 -11.497 -10.786 1.00 97.81 194 VAL A C 1
ATOM 1506 O O . VAL A 1 194 ? 15.315 -12.238 -11.588 1.00 97.81 194 VAL A O 1
ATOM 1509 N N . ASP A 1 195 ? 15.439 -11.311 -9.544 1.00 97.38 195 ASP A N 1
ATOM 1510 C CA . ASP A 1 195 ? 14.312 -12.038 -8.953 1.00 97.38 195 ASP A CA 1
ATOM 1511 C C . ASP A 1 195 ? 13.003 -11.235 -9.024 1.00 97.38 195 ASP A C 1
ATOM 1513 O O . ASP A 1 195 ? 11.911 -11.803 -9.029 1.00 97.38 195 ASP A O 1
ATOM 1517 N N . ILE A 1 196 ? 13.094 -9.898 -9.047 1.00 97.00 196 ILE A N 1
ATOM 1518 C CA . ILE A 1 196 ? 11.938 -9.004 -8.893 1.00 97.00 196 ILE A CA 1
ATOM 1519 C C . ILE A 1 196 ? 12.029 -7.809 -9.852 1.00 97.00 196 ILE A C 1
ATOM 1521 O O . ILE A 1 196 ? 13.040 -7.103 -9.903 1.00 97.00 196 ILE A O 1
ATOM 1525 N N . LEU A 1 197 ? 10.916 -7.529 -10.543 1.00 96.62 197 LEU A N 1
ATOM 1526 C CA . LEU A 1 197 ? 10.673 -6.289 -11.288 1.00 96.62 197 LEU A CA 1
ATOM 1527 C C . LEU A 1 197 ? 9.471 -5.534 -10.694 1.00 96.62 197 LEU A C 1
ATOM 1529 O O . LEU A 1 197 ? 8.326 -5.914 -10.946 1.00 96.62 197 LEU A O 1
ATOM 1533 N N . PRO A 1 198 ? 9.687 -4.446 -9.939 1.00 94.31 198 PRO A N 1
ATOM 1534 C CA . PRO A 1 198 ? 8.604 -3.707 -9.303 1.00 94.31 198 PRO A CA 1
ATOM 1535 C C . PRO A 1 198 ? 7.873 -2.776 -10.298 1.00 94.31 198 PRO A C 1
ATOM 1537 O O . PRO A 1 198 ? 6.737 -2.368 -10.075 1.00 94.31 198 PRO A O 1
ATOM 1540 N N . GLY A 1 199 ? 8.471 -2.448 -11.441 1.00 91.25 199 GLY A N 1
ATOM 1541 C CA . GLY A 1 199 ? 7.868 -1.577 -12.457 1.00 91.25 199 GLY A CA 1
ATOM 1542 C C . GLY A 1 199 ? 7.227 -2.295 -13.650 1.00 91.25 199 GLY A C 1
ATOM 1543 O O . GLY A 1 199 ? 7.098 -1.702 -14.723 1.00 91.25 199 GLY A O 1
ATOM 1544 N N . LEU A 1 200 ? 6.858 -3.578 -13.529 1.00 91.94 200 LEU A N 1
ATOM 1545 C CA . LEU A 1 200 ? 6.357 -4.353 -14.670 1.00 91.94 200 LEU A CA 1
ATOM 1546 C C . LEU A 1 200 ? 4.837 -4.226 -14.858 1.00 91.94 200 LEU A C 1
ATOM 1548 O O . LEU A 1 200 ? 4.044 -4.553 -13.978 1.00 91.94 200 LEU A O 1
ATOM 1552 N N . SER A 1 201 ? 4.413 -3.812 -16.056 1.00 89.25 201 SER A N 1
ATOM 1553 C CA . SER A 1 201 ? 2.992 -3.762 -16.412 1.00 89.25 201 SER A CA 1
ATOM 1554 C C . SER A 1 201 ? 2.400 -5.163 -16.583 1.00 89.25 201 SER A C 1
ATOM 1556 O O . SER A 1 201 ? 2.931 -6.002 -17.322 1.00 89.25 201 SER A O 1
ATOM 1558 N N . ARG A 1 202 ? 1.241 -5.383 -15.964 1.00 88.06 202 ARG A N 1
ATOM 1559 C CA . ARG A 1 202 ? 0.448 -6.603 -16.114 1.00 88.06 202 ARG A CA 1
ATOM 1560 C C . ARG A 1 202 ? -0.337 -6.556 -17.428 1.00 88.06 202 ARG A C 1
ATOM 1562 O O . ARG A 1 202 ? -1.179 -5.686 -17.626 1.00 88.06 202 ARG A O 1
ATOM 1569 N N . THR A 1 203 ? -0.014 -7.461 -18.343 1.00 87.56 203 THR A N 1
ATOM 1570 C CA . THR A 1 203 ? -0.638 -7.617 -19.667 1.00 87.56 203 THR A CA 1
ATOM 1571 C C . THR A 1 203 ? -0.779 -9.109 -19.960 1.00 87.56 203 THR A C 1
ATOM 1573 O O . THR A 1 203 ? 0.042 -9.861 -19.436 1.00 87.56 203 THR A O 1
ATOM 1576 N N . PRO A 1 204 ? -1.688 -9.550 -20.850 1.00 89.75 204 PRO A N 1
ATOM 1577 C CA . PRO A 1 204 ? -1.826 -10.975 -21.166 1.00 89.75 204 PRO A CA 1
ATOM 1578 C C . PRO A 1 204 ? -0.487 -11.651 -21.512 1.00 89.75 204 PRO A C 1
ATOM 1580 O O . PRO A 1 204 ? -0.148 -12.690 -20.960 1.00 89.75 204 PRO A O 1
ATOM 1583 N N . ARG A 1 205 ? 0.355 -10.982 -22.317 1.00 92.75 205 ARG A N 1
ATOM 1584 C CA . ARG A 1 205 ? 1.700 -11.468 -22.677 1.00 92.75 205 ARG A CA 1
ATOM 1585 C C . ARG A 1 205 ? 2.633 -11.632 -21.470 1.00 92.75 205 ARG A C 1
ATOM 1587 O O . ARG A 1 205 ? 3.443 -12.550 -21.445 1.00 92.75 205 ARG A O 1
ATOM 1594 N N . THR A 1 206 ? 2.610 -10.698 -20.518 1.00 92.00 206 THR A N 1
ATOM 1595 C CA . THR A 1 206 ? 3.516 -10.753 -19.358 1.00 92.00 206 THR A CA 1
ATOM 1596 C C . THR A 1 206 ? 3.009 -11.711 -18.284 1.00 92.00 206 THR A C 1
ATOM 1598 O O . THR A 1 206 ? 3.826 -12.343 -17.625 1.00 92.00 206 THR A O 1
ATOM 1601 N N . GLU A 1 207 ? 1.693 -11.879 -18.150 1.00 92.69 207 GLU A N 1
ATOM 1602 C CA . GLU A 1 207 ? 1.071 -12.842 -17.230 1.00 92.69 207 GLU A CA 1
ATOM 1603 C C . GLU A 1 207 ? 1.327 -14.301 -17.612 1.00 92.69 207 GLU A C 1
ATOM 1605 O O . GLU A 1 207 ? 1.417 -15.150 -16.732 1.00 92.69 207 GLU A O 1
ATOM 1610 N N . GLU A 1 208 ? 1.491 -14.599 -18.902 1.00 93.25 208 GLU A N 1
ATOM 1611 C CA . GLU A 1 208 ? 1.896 -15.936 -19.352 1.00 93.25 208 GLU A CA 1
ATOM 1612 C C . GLU A 1 208 ? 3.328 -16.299 -18.921 1.00 93.25 208 GLU A C 1
ATOM 1614 O O . GLU A 1 208 ? 3.670 -17.478 -18.846 1.00 93.25 208 GLU A O 1
ATOM 1619 N N . ALA A 1 209 ? 4.176 -15.300 -18.650 1.00 92.50 209 ALA A N 1
ATOM 1620 C CA . ALA A 1 209 ? 5.604 -15.492 -18.406 1.00 92.50 209 ALA A CA 1
ATOM 1621 C C . ALA A 1 209 ? 6.036 -15.288 -16.947 1.00 92.50 209 ALA A C 1
ATOM 1623 O O . ALA A 1 209 ? 7.074 -15.821 -16.560 1.00 92.50 209 ALA A O 1
ATOM 1624 N N . PHE A 1 210 ? 5.296 -14.507 -16.154 1.00 96.19 210 PHE A N 1
ATOM 1625 C CA . PHE A 1 210 ? 5.742 -14.056 -14.835 1.00 96.19 210 PHE A CA 1
ATOM 1626 C C . PHE A 1 210 ? 4.626 -14.087 -13.792 1.00 96.19 210 PHE A C 1
ATOM 1628 O O . PHE A 1 210 ? 3.443 -13.941 -14.101 1.00 96.19 210 PHE A O 1
ATOM 1635 N N . LEU A 1 211 ? 5.028 -14.211 -12.527 1.00 95.88 211 LEU A N 1
ATOM 1636 C CA . LEU A 1 211 ? 4.139 -14.041 -11.383 1.00 95.88 211 LEU A CA 1
ATOM 1637 C C . LEU A 1 211 ? 4.032 -12.558 -11.020 1.00 95.88 211 LEU A C 1
ATOM 1639 O O . LEU A 1 211 ? 5.020 -11.827 -11.041 1.00 95.88 211 LEU A O 1
ATOM 1643 N N . PHE A 1 212 ? 2.827 -12.127 -10.655 1.00 92.38 212 PHE A N 1
ATOM 1644 C CA . PHE A 1 212 ? 2.546 -10.744 -10.284 1.00 92.38 212 PHE A CA 1
ATOM 1645 C C . PHE A 1 212 ? 2.028 -10.655 -8.857 1.00 92.38 212 PHE A C 1
ATOM 1647 O O . PHE A 1 212 ? 1.207 -11.461 -8.414 1.00 92.38 212 PHE A O 1
ATOM 1654 N N . THR A 1 213 ? 2.465 -9.612 -8.159 1.00 88.62 213 THR A N 1
ATOM 1655 C CA . THR A 1 213 ? 1.847 -9.179 -6.909 1.00 88.62 213 THR A CA 1
ATOM 1656 C C . THR A 1 213 ? 0.463 -8.582 -7.178 1.00 88.62 213 THR A C 1
ATOM 1658 O O . THR A 1 213 ? 0.001 -8.439 -8.318 1.00 88.62 213 THR A O 1
ATOM 1661 N N . ARG A 1 214 ? -0.225 -8.182 -6.106 1.00 82.88 214 ARG A N 1
ATOM 1662 C CA . ARG A 1 214 ? -1.377 -7.289 -6.248 1.00 82.88 214 ARG A CA 1
ATOM 1663 C C . ARG A 1 214 ? -0.907 -5.963 -6.849 1.00 82.88 214 ARG A C 1
ATOM 1665 O O . ARG A 1 214 ? 0.093 -5.407 -6.406 1.00 82.88 214 ARG A O 1
ATOM 1672 N N . ALA A 1 215 ? -1.664 -5.443 -7.813 1.00 84.69 215 ALA A N 1
ATOM 1673 C CA . ALA A 1 215 ? -1.379 -4.137 -8.393 1.00 84.69 215 ALA A CA 1
ATOM 1674 C C . ALA A 1 215 ? -1.419 -3.053 -7.304 1.00 84.69 215 ALA A C 1
ATOM 1676 O O . ALA A 1 215 ? -2.407 -2.933 -6.576 1.00 84.69 215 ALA A O 1
ATOM 1677 N N . TYR A 1 216 ? -0.344 -2.274 -7.214 1.00 82.88 216 TYR A N 1
ATOM 1678 C CA . TYR A 1 216 ? -0.207 -1.141 -6.294 1.00 82.88 216 TYR A CA 1
ATOM 1679 C C . TYR A 1 216 ? -0.072 0.202 -7.021 1.00 82.88 216 TYR A C 1
ATOM 1681 O O . TYR A 1 216 ? -0.067 1.250 -6.386 1.00 82.88 216 TYR A O 1
ATOM 1689 N N . LEU A 1 217 ? 0.011 0.178 -8.354 1.00 81.94 217 LEU A N 1
ATOM 1690 C CA . LEU A 1 217 ? 0.052 1.361 -9.201 1.00 81.94 217 LEU A CA 1
ATOM 1691 C C . LEU A 1 217 ? -0.932 1.178 -10.360 1.00 81.94 217 LEU A C 1
ATOM 1693 O O . LEU A 1 217 ? -0.852 0.194 -11.093 1.00 81.94 217 LEU A O 1
ATOM 1697 N N . THR A 1 218 ? -1.856 2.126 -10.523 1.00 80.62 218 THR A N 1
ATOM 1698 C CA . THR A 1 218 ? -2.763 2.197 -11.677 1.00 80.62 218 THR A CA 1
ATOM 1699 C C . THR A 1 218 ? -2.573 3.548 -12.341 1.00 80.62 218 THR A C 1
ATOM 1701 O O . THR A 1 218 ? -2.851 4.579 -11.734 1.00 80.62 218 THR A O 1
ATOM 1704 N N . VAL A 1 219 ? -2.074 3.544 -13.576 1.00 78.81 219 VAL A N 1
ATOM 1705 C CA . VAL A 1 219 ? -1.784 4.771 -14.324 1.00 78.81 219 VAL A CA 1
ATOM 1706 C C . VAL A 1 219 ? -2.845 4.937 -15.412 1.00 78.81 219 VAL A C 1
ATOM 1708 O O . VAL A 1 219 ? -2.928 4.075 -16.291 1.00 78.81 219 VAL A O 1
ATOM 1711 N N . PRO A 1 220 ? -3.670 5.999 -15.377 1.00 77.81 220 PRO A N 1
ATOM 1712 C CA . PRO A 1 220 ? -4.607 6.266 -16.458 1.00 77.81 220 PRO A CA 1
ATOM 1713 C C . PRO A 1 220 ? -3.841 6.662 -17.724 1.00 77.81 220 PRO A C 1
ATOM 1715 O O . PRO A 1 220 ? -2.876 7.426 -17.673 1.00 77.81 220 PRO A O 1
ATOM 1718 N N . ILE A 1 221 ? -4.285 6.158 -18.874 1.00 79.44 221 ILE A N 1
ATOM 1719 C CA . ILE A 1 221 ? -3.774 6.609 -20.170 1.00 79.44 221 ILE A CA 1
ATOM 1720 C C . ILE A 1 221 ? -4.465 7.933 -20.495 1.00 79.44 221 ILE A C 1
ATOM 1722 O O . ILE A 1 221 ? -5.689 7.981 -20.605 1.00 79.44 221 ILE A O 1
ATOM 1726 N N . ALA A 1 222 ? -3.677 8.993 -20.650 1.00 82.00 222 ALA A N 1
ATOM 1727 C CA . ALA A 1 222 ? -4.150 10.317 -21.032 1.00 82.00 222 ALA A CA 1
ATOM 1728 C C . ALA A 1 222 ? -3.476 10.773 -22.330 1.00 82.00 222 ALA A C 1
ATOM 1730 O O . ALA A 1 222 ? -2.338 10.399 -22.619 1.00 82.00 222 ALA A O 1
ATOM 1731 N N . LEU A 1 223 ? -4.182 11.600 -23.099 1.00 82.00 223 LEU A N 1
ATOM 1732 C CA . LEU A 1 223 ? -3.631 12.288 -24.259 1.00 82.00 223 LEU A CA 1
ATOM 1733 C C . LEU A 1 223 ? -3.203 13.695 -23.842 1.00 82.00 223 LEU A C 1
ATOM 1735 O O . LEU A 1 223 ? -4.015 14.457 -23.321 1.00 82.00 223 LEU A O 1
ATOM 1739 N N . ALA A 1 224 ? -1.947 14.044 -24.105 1.00 83.94 224 ALA A N 1
ATOM 1740 C CA . ALA A 1 224 ? -1.472 15.414 -23.991 1.00 83.94 224 ALA A CA 1
ATOM 1741 C C . ALA A 1 224 ? -1.496 16.069 -25.377 1.00 83.94 224 ALA A C 1
ATOM 1743 O O . ALA A 1 224 ? -0.898 15.552 -26.320 1.00 83.94 224 ALA A O 1
ATOM 1744 N N . ILE A 1 225 ? -2.184 17.203 -25.489 1.00 84.88 225 ILE A N 1
ATOM 1745 C CA . ILE A 1 225 ? -2.174 18.060 -26.679 1.00 84.88 225 ILE A CA 1
ATOM 1746 C C . ILE A 1 225 ? -1.422 19.351 -26.361 1.00 84.88 225 ILE A C 1
ATOM 1748 O O . ILE A 1 225 ? -1.290 19.722 -25.193 1.00 84.88 225 ILE A O 1
ATOM 1752 N N . ARG A 1 226 ? -0.919 20.032 -27.395 1.00 85.69 226 ARG A N 1
ATOM 1753 C CA . ARG A 1 226 ? -0.369 21.380 -27.217 1.00 85.69 226 ARG A CA 1
ATOM 1754 C C . ARG A 1 226 ? -1.469 22.323 -26.738 1.00 85.69 226 ARG A C 1
ATOM 1756 O O . ARG A 1 226 ? -2.631 22.150 -27.100 1.00 85.69 226 ARG A O 1
ATOM 1763 N N . ASP A 1 227 ? -1.088 23.312 -25.947 1.00 84.81 227 ASP A N 1
ATOM 1764 C CA . ASP A 1 227 ? -1.985 24.349 -25.435 1.00 84.81 227 ASP A CA 1
ATOM 1765 C C . ASP A 1 227 ? -2.559 25.240 -26.550 1.00 84.81 227 ASP A C 1
ATOM 1767 O O . ASP A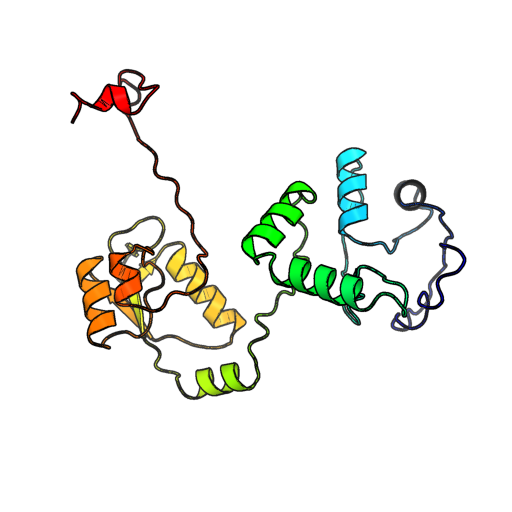 1 227 ? -3.690 25.706 -26.442 1.00 84.81 227 ASP A O 1
ATOM 1771 N N . ASP A 1 228 ? -1.817 25.411 -27.646 1.00 87.62 228 ASP A N 1
ATOM 1772 C CA . ASP A 1 228 ? -2.258 26.057 -28.888 1.00 87.62 228 ASP A CA 1
ATOM 1773 C C . ASP A 1 228 ? -2.975 25.109 -29.870 1.00 87.62 228 ASP A C 1
ATOM 1775 O O . ASP A 1 228 ? -3.402 25.514 -30.956 1.00 87.62 228 ASP A O 1
ATOM 1779 N N . GLY A 1 229 ? -3.102 23.834 -29.498 1.00 77.50 229 GLY A N 1
ATOM 1780 C CA . GLY A 1 229 ? -3.681 22.789 -30.322 1.00 77.50 229 GLY A CA 1
ATOM 1781 C C . GLY A 1 229 ? -5.203 22.867 -30.401 1.00 77.50 229 GLY A C 1
ATOM 1782 O O . GLY A 1 229 ? -5.894 23.369 -29.513 1.00 77.50 229 GLY A O 1
ATOM 1783 N N . ARG A 1 230 ? -5.757 22.301 -31.476 1.00 81.56 230 ARG A N 1
ATOM 1784 C CA . ARG A 1 230 ? -7.202 22.085 -31.592 1.00 81.56 230 ARG A CA 1
ATOM 1785 C C . ARG A 1 230 ? -7.683 21.246 -30.405 1.00 81.56 230 ARG A C 1
ATOM 1787 O O . ARG A 1 230 ? -7.107 20.199 -30.128 1.00 81.56 230 ARG A O 1
ATOM 1794 N N . PHE A 1 231 ? -8.766 21.669 -29.754 1.00 81.69 231 PHE A N 1
ATOM 1795 C CA . PHE A 1 231 ? -9.414 20.863 -28.721 1.00 81.69 231 PHE A CA 1
ATOM 1796 C C . PHE A 1 231 ? -9.901 19.529 -29.304 1.00 81.69 231 PHE A C 1
ATOM 1798 O O . PHE A 1 231 ? -10.541 19.504 -30.360 1.00 81.69 231 PHE A O 1
ATOM 1805 N N . ILE A 1 232 ? -9.604 18.438 -28.599 1.00 78.75 232 ILE A N 1
ATOM 1806 C CA . ILE A 1 232 ? -9.975 17.072 -28.977 1.00 78.75 232 ILE A CA 1
ATOM 1807 C C . ILE A 1 232 ? -10.879 16.529 -27.877 1.00 78.75 232 ILE A C 1
ATOM 1809 O O . ILE A 1 232 ? -10.407 16.151 -26.807 1.00 78.75 232 ILE A O 1
ATOM 1813 N N . GLY A 1 233 ? -12.188 16.539 -28.133 1.00 78.44 233 GLY A N 1
ATOM 1814 C CA . GLY A 1 233 ? -13.190 16.065 -27.176 1.00 78.44 233 GLY A CA 1
ATOM 1815 C C . GLY A 1 233 ? -13.400 14.551 -27.216 1.00 78.44 233 GLY A C 1
ATOM 1816 O O . GLY A 1 233 ? -13.926 13.979 -26.263 1.00 78.44 233 GLY A O 1
ATOM 1817 N N . ASP A 1 234 ? -12.990 13.899 -28.307 1.00 81.19 234 ASP A N 1
ATOM 1818 C CA . ASP A 1 234 ? -13.188 12.471 -28.540 1.00 81.19 234 ASP A CA 1
ATOM 1819 C C . ASP A 1 234 ? -11.985 11.847 -29.267 1.00 81.19 234 ASP A C 1
ATOM 1821 O O . ASP A 1 234 ? -11.477 12.389 -30.251 1.00 81.19 234 ASP A O 1
ATOM 1825 N N . LEU A 1 235 ? -11.556 10.660 -28.823 1.00 81.38 235 LEU A N 1
ATOM 1826 C CA . LEU A 1 235 ? -10.447 9.912 -29.431 1.00 81.38 235 LEU A CA 1
ATOM 1827 C C . LEU A 1 235 ? -10.667 9.606 -30.923 1.00 81.38 235 LEU A C 1
ATOM 1829 O O . LEU A 1 235 ? -9.704 9.459 -31.672 1.00 81.38 235 LEU A O 1
ATOM 1833 N N . ARG A 1 236 ? -11.917 9.523 -31.394 1.00 85.56 236 ARG A N 1
ATOM 1834 C CA . ARG A 1 236 ? -12.252 9.281 -32.809 1.00 85.56 236 ARG A CA 1
ATOM 1835 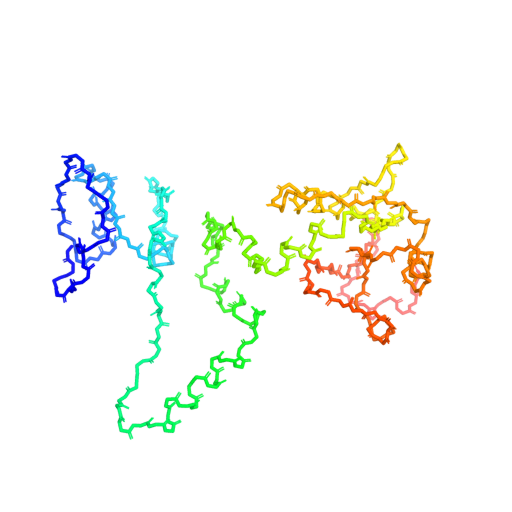C C . ARG A 1 236 ? -11.807 10.415 -33.725 1.00 85.56 236 ARG A C 1
ATOM 1837 O O . ARG A 1 236 ? -11.607 10.184 -34.917 1.00 85.56 236 ARG A O 1
ATOM 1844 N N . GLU A 1 237 ? -11.632 11.615 -33.188 1.00 82.25 237 GLU A N 1
ATOM 1845 C CA . GLU A 1 237 ? -11.157 12.771 -33.943 1.00 82.25 237 GLU A CA 1
ATOM 1846 C C . GLU A 1 237 ? -9.652 12.699 -34.255 1.00 82.25 237 GLU A C 1
ATOM 1848 O O . GLU A 1 237 ? -9.166 13.473 -35.073 1.00 82.25 237 GLU A O 1
ATOM 1853 N N . LEU A 1 238 ? -8.924 11.746 -33.657 1.00 83.25 238 LEU A N 1
ATOM 1854 C CA . LEU A 1 238 ? -7.494 11.513 -33.895 1.00 83.25 238 LEU A CA 1
ATOM 1855 C C . LEU A 1 238 ? -7.205 10.630 -35.110 1.00 83.25 238 LEU A C 1
ATOM 1857 O O . LEU A 1 238 ? -6.047 10.389 -35.426 1.00 83.25 238 LEU A O 1
ATOM 1861 N N . ARG A 1 239 ? -8.224 10.117 -35.813 1.00 82.12 239 ARG A N 1
ATOM 1862 C CA . ARG A 1 239 ? -8.029 9.155 -36.919 1.00 82.12 239 ARG A CA 1
ATOM 1863 C C . ARG A 1 239 ? -7.142 9.672 -38.053 1.00 82.12 239 ARG A C 1
ATOM 1865 O O . ARG A 1 239 ? -6.610 8.862 -38.808 1.00 82.12 239 ARG A O 1
ATOM 1872 N N . THR A 1 240 ? -7.044 10.987 -38.204 1.00 80.75 240 THR A N 1
ATOM 1873 C CA . THR A 1 240 ? -6.234 11.660 -39.227 1.00 80.75 240 THR A CA 1
ATOM 1874 C C . THR A 1 240 ? -5.028 12.392 -38.647 1.00 80.75 240 THR A C 1
ATOM 1876 O O . THR A 1 240 ? -4.252 12.958 -39.411 1.00 80.75 240 THR A O 1
ATOM 1879 N N . GLU A 1 241 ? -4.876 12.389 -37.323 1.00 72.12 241 GLU A N 1
ATOM 1880 C CA . GLU A 1 241 ? -3.794 13.063 -36.609 1.00 72.12 241 GLU A CA 1
ATOM 1881 C C . GLU A 1 241 ? -2.647 12.076 -36.338 1.00 72.12 241 GLU A C 1
ATOM 1883 O O . GLU A 1 241 ? -2.850 10.858 -36.311 1.00 72.12 241 GLU A O 1
ATOM 1888 N N . ARG A 1 242 ? -1.429 12.602 -36.190 1.00 65.50 242 ARG A N 1
ATOM 1889 C CA . ARG A 1 242 ? -0.213 11.827 -35.906 1.00 65.50 242 ARG A CA 1
ATOM 1890 C C . ARG A 1 242 ? 0.305 12.089 -34.505 1.00 65.50 242 ARG A C 1
ATOM 1892 O O . ARG A 1 242 ? 0.334 13.276 -34.119 1.00 65.50 242 ARG A O 1
#

Sequence (242 aa):
VIAGDPNQYPMLDPVEEFTPVPVSNVSEAVGQILSGQADAFLAPVPVVSDYLQSAMVNGIGLSVLLDNSPVDVVLRVDTDRDLLYQVLNKAIAAIGHNEHRTIRQSWLQADQPSLERSGLELSGSDMEWLKQHPDLKVAFRADWPPFEYTQDGRPTGLVPDLLTRLETELNVRFTRTVAGSRMDAEEKLRSGEVDILPGLSRTPRTEEAFLFTRAYLTVPIALAIRDDGRFIGDLRELRTER